Protein AF-A0A947SGX8-F1 (afdb_monomer)

Foldseek 3Di:
DDDDDDDDDDDDDDDDDDDDDPPPPPPPDDPPVVVVVVLVVCLVVVLVVLLVLLVVLLVVLVCCVVPVLVVLLVVADPQLNVLSVVLSVLLNVLSVLSVQLSVLVVCVVVVVDPPVVSVVSNVPSDNPPHDPDHDDPNPVVHDVVSVVSSVSSVVSSVVSVVSVCSSVVNDDPQDPVNCCVDPVVVVVVVVVVVVVVVVVD

Secondary structure (DSSP, 8-state):
------------------------------SSHHHHHHHHHHHHHHHHHHHHHHHHHHHHHHHHHHTHHHHHHHTS-HHHHHHHHHHHHHHHHHHHHHHHHHHHHHHHHTTSS-HHHHHHHHHH--TTSS------TTSTTS-HHHHHHHHHHHHHHHHHHHHHHHHTT-PPPPPHHHHHHSHHHHHHHHHHHHHHHHTT-

pLDDT: mean 76.26, std 19.84, range [33.78, 98.31]

Structure (mmCIF, N/CA/C/O backbone):
data_AF-A0A947SGX8-F1
#
_entry.id   AF-A0A947SGX8-F1
#
loop_
_atom_site.group_PDB
_atom_site.id
_atom_site.type_symbol
_atom_site.label_atom_id
_atom_site.label_alt_id
_atom_site.label_comp_id
_atom_site.label_asym_id
_atom_site.label_entity_id
_atom_site.label_seq_id
_atom_site.pdbx_PDB_ins_code
_atom_site.Cartn_x
_atom_site.Cartn_y
_atom_site.Cartn_z
_atom_site.occupancy
_atom_site.B_iso_or_equiv
_atom_site.auth_seq_id
_atom_site.auth_comp_id
_atom_site.auth_asym_id
_atom_site.auth_atom_id
_atom_site.pdbx_PDB_model_num
ATOM 1 N N . MET A 1 1 ? -58.386 30.580 72.105 1.00 42.41 1 MET A N 1
ATOM 2 C CA . MET A 1 1 ? -59.676 31.137 71.641 1.00 42.41 1 MET A CA 1
ATOM 3 C C . MET A 1 1 ? -60.461 29.977 71.019 1.00 42.41 1 MET A C 1
ATOM 5 O O . MET A 1 1 ? -59.950 29.409 70.072 1.00 42.41 1 MET A O 1
ATOM 9 N N . ARG A 1 2 ? -61.554 29.541 71.689 1.00 37.25 2 ARG A N 1
ATOM 10 C CA . ARG A 1 2 ? -62.811 28.853 71.246 1.00 37.25 2 ARG A CA 1
ATOM 11 C C . ARG A 1 2 ? -62.826 28.230 69.828 1.00 37.25 2 ARG A C 1
ATOM 13 O O . ARG A 1 2 ? -62.404 28.916 68.917 1.00 37.25 2 ARG A O 1
ATOM 20 N N . ARG A 1 3 ? -63.417 27.081 69.460 1.00 37.59 3 ARG A N 1
ATOM 21 C CA . ARG A 1 3 ? -64.322 25.989 69.940 1.00 37.59 3 ARG A CA 1
ATOM 22 C C . ARG A 1 3 ? -64.260 24.956 68.767 1.00 37.59 3 ARG A C 1
ATOM 24 O O . ARG A 1 3 ? -64.179 25.405 67.634 1.00 37.59 3 ARG A O 1
ATOM 31 N N . ALA A 1 4 ? -64.091 23.641 68.913 1.00 41.53 4 ALA A N 1
ATOM 32 C CA . ALA A 1 4 ? -64.991 22.588 69.409 1.00 41.53 4 ALA A CA 1
ATOM 33 C C . ALA A 1 4 ? -66.176 22.191 68.473 1.00 41.53 4 ALA A C 1
ATOM 35 O O . ALA A 1 4 ? -67.000 23.045 68.155 1.00 41.53 4 ALA A O 1
ATOM 36 N N . ILE A 1 5 ? -66.308 20.856 68.274 1.00 46.44 5 ILE A N 1
ATOM 37 C CA . ILE A 1 5 ? -67.506 20.018 67.958 1.00 46.44 5 ILE A CA 1
ATOM 38 C C . ILE A 1 5 ? -67.922 19.967 66.465 1.00 46.44 5 ILE A C 1
ATOM 40 O O . ILE A 1 5 ? -68.090 21.012 65.862 1.00 46.44 5 ILE A O 1
ATOM 44 N N . GLY A 1 6 ? -68.135 18.839 65.768 1.00 41.78 6 GLY A N 1
ATOM 45 C CA . GLY A 1 6 ? -68.335 17.421 66.116 1.00 41.78 6 GLY A CA 1
ATOM 46 C C . GLY A 1 6 ? -69.646 16.898 65.487 1.00 41.78 6 GLY A C 1
ATOM 47 O O . GLY A 1 6 ? -70.652 17.585 65.633 1.00 41.78 6 GLY A O 1
ATOM 48 N N . ARG A 1 7 ? -69.620 15.731 64.805 1.00 42.75 7 ARG A N 1
ATOM 49 C CA . ARG A 1 7 ? -70.673 14.672 64.677 1.00 42.75 7 ARG A CA 1
ATOM 50 C C . ARG A 1 7 ? -70.455 13.795 63.425 1.00 42.75 7 ARG A C 1
ATOM 52 O O . ARG A 1 7 ? -70.236 14.339 62.353 1.00 42.75 7 ARG A O 1
ATOM 59 N N . GLU A 1 8 ? -70.227 12.482 63.591 1.00 43.62 8 GLU A N 1
ATOM 60 C CA . GLU A 1 8 ? -71.207 11.362 63.454 1.00 43.62 8 GLU A CA 1
ATOM 61 C C . GLU A 1 8 ? -71.694 11.196 61.998 1.00 43.62 8 G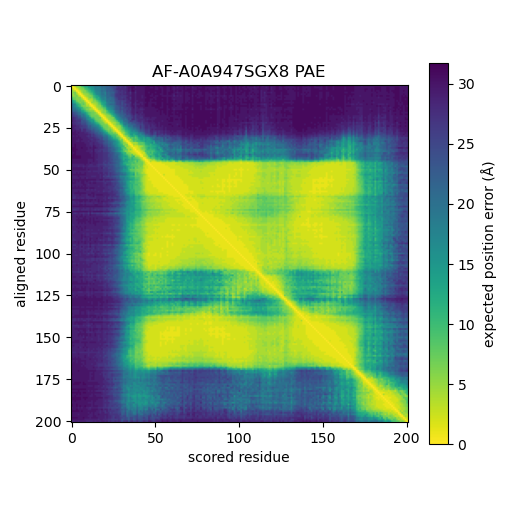LU A C 1
ATOM 63 O O . GLU A 1 8 ? -72.161 12.156 61.412 1.00 43.62 8 GLU A O 1
ATOM 68 N N . GLY A 1 9 ? -71.672 10.055 61.308 1.00 39.84 9 GLY A N 1
ATOM 69 C CA . GLY A 1 9 ? -71.373 8.660 61.611 1.00 39.84 9 GLY A CA 1
ATOM 70 C C . GLY A 1 9 ? -72.011 7.792 60.504 1.00 39.84 9 GLY A C 1
ATOM 71 O O . GLY A 1 9 ? -73.107 8.103 60.058 1.00 39.84 9 GLY A O 1
ATOM 72 N N . LEU A 1 10 ? -71.322 6.707 60.124 1.00 41.09 10 LEU A N 1
ATOM 73 C CA . LEU A 1 10 ? -71.837 5.446 59.548 1.00 41.09 10 LEU A CA 1
ATOM 74 C C . LEU A 1 10 ? -72.501 5.444 58.149 1.00 41.09 10 LEU A C 1
ATOM 76 O O . LEU A 1 10 ? -73.625 5.899 57.995 1.00 41.09 10 LEU A O 1
ATOM 80 N N . SER A 1 11 ? -71.877 4.752 57.181 1.00 33.78 11 SER A N 1
ATOM 81 C CA . SER A 1 11 ? -72.461 3.601 56.448 1.00 33.78 11 SER A CA 1
ATOM 82 C C . SER A 1 11 ? -71.533 3.147 55.299 1.00 33.78 11 SER A C 1
ATOM 84 O O . SER A 1 11 ? -71.281 3.894 54.360 1.00 33.78 11 SER A O 1
ATOM 86 N N . PHE A 1 12 ? -71.021 1.917 55.388 1.00 40.66 12 PHE A N 1
ATOM 87 C CA . PHE A 1 12 ? -70.648 1.067 54.242 1.00 40.66 12 PHE A CA 1
ATOM 88 C C . PHE A 1 12 ? -71.875 0.169 53.960 1.00 40.66 12 PHE A C 1
ATOM 90 O O . PHE A 1 12 ? -72.548 -0.159 54.948 1.00 40.66 12 PHE A O 1
ATOM 97 N N . PRO A 1 13 ? -72.174 -0.296 52.719 1.00 48.19 13 PRO A N 1
ATOM 98 C CA . PRO A 1 13 ? -71.226 -1.156 51.992 1.00 48.19 13 PRO A CA 1
ATOM 99 C C . PRO A 1 13 ? -71.324 -1.258 50.439 1.00 48.19 13 PRO A C 1
ATOM 101 O O . PRO A 1 13 ? -72.275 -0.827 49.803 1.00 48.19 13 PRO A O 1
ATOM 104 N N . ASP A 1 14 ? -70.318 -1.970 49.918 1.00 37.75 14 ASP A N 1
ATOM 105 C CA . ASP A 1 14 ? -70.280 -2.946 48.807 1.00 37.75 14 ASP A CA 1
ATOM 106 C C . ASP A 1 14 ? -70.167 -2.543 47.316 1.00 37.75 14 ASP A C 1
ATOM 108 O O . ASP A 1 14 ? -70.956 -1.788 46.760 1.00 37.75 14 ASP A O 1
ATOM 112 N N . ARG A 1 15 ? -69.217 -3.261 46.684 1.00 36.38 15 ARG A N 1
ATOM 113 C CA . ARG A 1 15 ? -69.054 -3.642 45.268 1.00 36.38 15 ARG A CA 1
ATOM 114 C C . ARG A 1 15 ? -68.813 -2.570 44.198 1.00 36.38 15 ARG A C 1
ATOM 116 O O . ARG A 1 15 ? -69.740 -1.992 43.654 1.00 36.38 15 ARG A O 1
ATOM 123 N N . ALA A 1 16 ? -67.586 -2.552 43.676 1.00 36.12 16 ALA A N 1
ATOM 124 C CA . ALA A 1 16 ? -67.273 -3.307 42.456 1.00 36.12 16 ALA A CA 1
ATOM 125 C C . ALA A 1 16 ? -65.763 -3.287 42.180 1.00 36.12 16 ALA A C 1
ATOM 127 O O . ALA A 1 16 ? -65.131 -2.239 42.115 1.00 36.12 16 ALA A O 1
ATOM 128 N N . SER A 1 17 ? -65.205 -4.483 42.020 1.00 47.19 17 SER A N 1
ATOM 129 C CA . SER A 1 17 ? -63.904 -4.715 41.410 1.00 47.19 17 SER A CA 1
ATOM 130 C C . SER A 1 17 ? -64.022 -4.456 39.908 1.00 47.19 17 SER A C 1
ATOM 132 O O . SER A 1 17 ? -64.908 -5.015 39.263 1.00 47.19 17 SER A O 1
ATOM 134 N N . ALA A 1 18 ? -63.133 -3.639 39.357 1.00 37.78 18 ALA A N 1
ATOM 135 C CA . ALA A 1 18 ? -62.767 -3.679 37.950 1.00 37.78 18 ALA A CA 1
ATOM 136 C C . ALA A 1 18 ? -61.282 -3.327 37.888 1.00 37.78 18 ALA A C 1
ATOM 138 O O . ALA A 1 18 ? -60.882 -2.240 38.293 1.00 37.78 18 ALA A O 1
ATOM 139 N N . GLY A 1 19 ? -60.475 -4.319 37.516 1.00 35.56 19 GLY A N 1
ATOM 140 C CA . GLY A 1 19 ? -59.032 -4.193 37.412 1.00 35.56 19 GLY A CA 1
ATOM 141 C C . GLY A 1 19 ? -58.652 -3.135 36.387 1.00 35.56 19 GLY A C 1
ATOM 142 O O . GLY A 1 19 ? -59.144 -3.150 35.259 1.00 35.56 19 GLY A O 1
ATOM 143 N N . GLU A 1 20 ? -57.765 -2.244 36.807 1.00 38.12 20 GLU A N 1
ATOM 144 C CA . GLU A 1 20 ? -56.971 -1.408 35.923 1.00 38.12 20 GLU A CA 1
ATOM 145 C C . GLU A 1 20 ? -56.083 -2.351 35.099 1.00 38.12 20 GLU A C 1
ATOM 147 O O . GLU A 1 20 ? -55.201 -3.025 35.637 1.00 38.12 20 GLU A O 1
ATOM 152 N N . LEU A 1 21 ? -56.385 -2.488 33.810 1.00 37.91 21 LEU A N 1
ATOM 153 C CA . LEU A 1 21 ? -55.486 -3.131 32.865 1.00 37.91 21 LEU A CA 1
ATOM 154 C C . LEU A 1 21 ? -54.375 -2.127 32.571 1.00 37.91 21 LEU A C 1
ATOM 156 O O . LEU A 1 21 ? -54.607 -1.115 31.917 1.00 37.91 21 LEU A O 1
ATOM 160 N N . ASP A 1 22 ? -53.195 -2.421 33.109 1.00 35.69 22 ASP A N 1
ATOM 161 C CA . ASP A 1 22 ? -51.923 -1.799 32.764 1.00 35.69 22 ASP A CA 1
ATOM 162 C C . ASP A 1 22 ? -51.659 -2.030 31.268 1.00 35.69 22 ASP A C 1
ATOM 164 O O . ASP A 1 22 ? -51.254 -3.115 30.834 1.00 35.69 22 ASP A O 1
ATOM 168 N N . GLU A 1 23 ? -51.994 -1.025 30.460 1.00 40.09 23 GLU A N 1
ATOM 169 C CA . GLU A 1 23 ? -51.638 -0.946 29.051 1.00 40.09 23 GLU A CA 1
ATOM 170 C C . GLU A 1 23 ? -50.128 -0.713 28.981 1.00 40.09 23 GLU A C 1
ATOM 172 O O . GLU A 1 23 ? -49.634 0.413 28.920 1.00 40.09 23 GLU A O 1
ATOM 177 N N . THR A 1 24 ? -49.386 -1.818 29.042 1.00 36.78 24 THR A N 1
ATOM 178 C CA . THR A 1 24 ? -47.971 -1.856 28.689 1.00 36.78 24 THR A CA 1
ATOM 179 C C . THR A 1 24 ? -47.848 -1.489 27.216 1.00 36.78 24 THR A C 1
ATOM 181 O O . THR A 1 24 ? -47.921 -2.325 26.315 1.00 36.78 24 THR A O 1
ATOM 184 N N . VAL A 1 25 ? -47.690 -0.189 26.980 1.00 40.44 25 VAL A N 1
ATOM 185 C CA . VAL A 1 25 ? -47.156 0.365 25.744 1.00 40.44 25 VAL A CA 1
ATOM 186 C C . VAL A 1 25 ? -45.798 -0.295 25.543 1.00 40.44 25 VAL A C 1
ATOM 188 O O . VAL A 1 25 ? -44.827 0.013 26.232 1.00 40.44 25 VAL A O 1
ATOM 191 N N . VAL A 1 26 ? -45.751 -1.266 24.636 1.00 43.22 26 VAL A N 1
ATOM 192 C CA . VAL A 1 26 ? -44.499 -1.800 24.117 1.00 43.22 26 VAL A CA 1
ATOM 193 C C . VAL A 1 26 ? -43.877 -0.661 23.317 1.00 43.22 26 VAL A C 1
ATOM 195 O O . VAL A 1 26 ? -44.302 -0.375 22.199 1.00 43.22 26 VAL A O 1
ATOM 198 N N . GLU A 1 27 ? -42.934 0.049 23.935 1.00 44.78 27 GLU A N 1
ATOM 199 C CA . GLU A 1 27 ? -42.045 0.957 23.223 1.00 44.78 27 GLU A CA 1
ATOM 200 C C . GLU A 1 27 ? -41.295 0.147 22.161 1.00 44.78 27 GLU A C 1
ATOM 202 O O . GLU A 1 27 ? -40.541 -0.778 22.470 1.00 44.78 27 GLU A O 1
ATOM 207 N N . ASP A 1 28 ? -41.548 0.503 20.903 1.00 42.41 28 ASP A N 1
ATOM 208 C CA . ASP A 1 28 ? -40.860 0.038 19.701 1.00 42.41 28 ASP A CA 1
ATOM 209 C C . ASP A 1 28 ? -39.421 0.591 19.726 1.00 42.41 28 ASP A C 1
ATOM 211 O O . ASP A 1 28 ? -39.069 1.590 19.095 1.00 42.41 28 ASP A O 1
ATOM 215 N N . GLY A 1 29 ? -38.601 -0.001 20.589 1.00 51.00 29 GLY A N 1
ATOM 216 C CA . GLY A 1 29 ? -37.175 0.239 20.684 1.00 51.00 29 GLY A CA 1
ATOM 217 C C . GLY A 1 29 ? -36.419 -0.775 19.837 1.00 51.00 29 GLY A C 1
ATOM 218 O O . GLY A 1 29 ? -36.553 -1.976 20.047 1.00 51.00 29 GLY A O 1
ATOM 219 N N . ASP A 1 30 ? -35.567 -0.250 18.957 1.00 51.50 30 ASP A N 1
ATOM 220 C CA . ASP A 1 30 ? -34.374 -0.904 18.409 1.00 51.50 30 ASP A CA 1
ATOM 221 C C . ASP A 1 30 ? -34.361 -1.354 16.929 1.00 51.50 30 ASP A C 1
ATOM 223 O O . ASP A 1 30 ? -34.049 -2.487 16.560 1.00 51.50 30 ASP A O 1
ATOM 227 N N . THR A 1 31 ? -34.565 -0.407 16.013 1.00 52.00 31 THR A N 1
ATOM 228 C CA . THR A 1 31 ? -34.029 -0.521 14.640 1.00 52.00 31 THR A CA 1
ATOM 229 C C . THR A 1 31 ? -32.593 0.017 14.503 1.00 52.00 31 THR A C 1
ATOM 231 O O . THR A 1 31 ? -32.017 -0.064 13.419 1.00 52.00 31 THR A O 1
ATOM 234 N N . GLY A 1 32 ? -32.006 0.571 15.573 1.00 49.16 32 GLY A N 1
ATOM 235 C CA . GLY A 1 32 ? -30.694 1.235 15.569 1.00 49.16 32 GLY A CA 1
ATOM 236 C C . GLY A 1 32 ? -29.514 0.316 15.912 1.00 49.16 32 GLY A C 1
ATOM 237 O O . GLY A 1 32 ? -28.548 0.255 15.147 1.00 49.16 32 GLY A O 1
ATOM 238 N N . GLU A 1 33 ? -29.581 -0.454 17.004 1.00 49.81 33 GLU A N 1
ATOM 239 C CA . GLU A 1 33 ? -28.517 -1.391 17.405 1.00 49.81 33 GLU A CA 1
ATOM 240 C C . GLU A 1 33 ? -28.364 -2.526 16.393 1.00 49.81 33 GLU A C 1
ATOM 242 O O . GLU A 1 33 ? -27.251 -2.994 16.139 1.00 49.81 33 GLU A O 1
ATOM 247 N N . THR A 1 34 ? -29.451 -2.952 15.745 1.00 52.88 34 THR A N 1
ATOM 248 C CA . THR A 1 34 ? -29.387 -4.028 14.744 1.00 52.88 34 THR A CA 1
ATOM 249 C C . THR A 1 34 ? -28.657 -3.633 13.452 1.00 52.88 34 THR A C 1
ATOM 251 O O . THR A 1 34 ? -28.192 -4.525 12.727 1.00 52.88 34 THR A O 1
ATOM 254 N N . VAL A 1 35 ? -28.518 -2.336 13.147 1.00 54.38 35 VAL A N 1
ATOM 255 C CA . VAL A 1 35 ? -27.694 -1.834 12.028 1.00 54.38 35 VAL A CA 1
ATOM 256 C C . VAL A 1 35 ? -26.237 -1.679 12.471 1.00 54.38 35 VAL A C 1
ATOM 258 O O . VAL A 1 35 ? -25.347 -2.190 11.791 1.00 54.38 35 VAL A O 1
ATOM 261 N N . GLU A 1 36 ? -25.999 -1.107 13.654 1.00 56.22 36 GLU A N 1
ATOM 262 C CA . GLU A 1 36 ? -24.667 -0.952 14.264 1.00 56.22 36 GLU A CA 1
ATOM 263 C C . GLU A 1 36 ? -23.955 -2.299 14.471 1.00 56.22 36 GLU A C 1
ATOM 265 O O . GLU A 1 36 ? -22.796 -2.477 14.089 1.00 56.22 36 GLU A O 1
ATOM 270 N N . PHE A 1 37 ? -24.654 -3.306 15.000 1.00 47.66 37 PHE A N 1
ATOM 271 C CA . PHE A 1 37 ? -24.094 -4.639 15.233 1.00 47.66 37 PHE A CA 1
ATOM 272 C C . PHE A 1 37 ? -23.744 -5.362 13.925 1.00 47.66 37 PHE A C 1
ATOM 274 O O . PHE A 1 37 ? -22.677 -5.973 13.811 1.00 47.66 37 PHE A O 1
ATOM 281 N N . ARG A 1 38 ? -24.599 -5.251 12.898 1.00 52.09 38 ARG A N 1
ATOM 282 C CA . ARG A 1 38 ? -24.324 -5.811 11.564 1.00 52.09 38 ARG A CA 1
ATOM 283 C C . ARG A 1 38 ? -23.155 -5.102 10.888 1.00 52.09 38 ARG A C 1
ATOM 285 O O . ARG A 1 38 ? -22.284 -5.775 10.339 1.00 52.09 38 ARG A O 1
ATOM 292 N N . GLN A 1 39 ? -23.083 -3.778 10.986 1.00 59.06 39 GLN A N 1
ATOM 293 C CA . GLN A 1 39 ? -21.968 -2.992 10.466 1.00 59.06 39 GLN A CA 1
ATOM 294 C C . GLN A 1 39 ? -20.658 -3.349 11.177 1.00 59.06 39 GLN A C 1
ATOM 296 O O . GLN A 1 39 ? -19.636 -3.522 10.515 1.00 59.06 39 GLN A O 1
ATOM 301 N N . LYS A 1 40 ? -20.684 -3.577 12.494 1.00 59.22 40 LYS A N 1
ATOM 302 C CA . LYS A 1 40 ? -19.512 -3.957 13.295 1.00 59.22 40 LYS A CA 1
ATOM 303 C C . LYS A 1 40 ? -19.037 -5.389 13.024 1.00 59.22 40 LYS A C 1
ATOM 305 O O . LYS A 1 40 ? -17.832 -5.619 12.942 1.00 59.22 40 LYS A O 1
ATOM 310 N N . LEU A 1 41 ? -19.948 -6.341 12.802 1.00 53.78 41 LEU A N 1
ATOM 311 C CA . LEU A 1 41 ? -19.607 -7.720 12.419 1.00 53.78 41 LEU A CA 1
ATOM 312 C C . LEU A 1 41 ? -19.039 -7.819 10.996 1.00 53.78 41 LEU A C 1
ATOM 314 O O . LEU A 1 41 ? -18.028 -8.493 10.783 1.00 53.78 41 LEU A O 1
ATOM 318 N N . VAL A 1 42 ? -19.652 -7.122 10.031 1.00 54.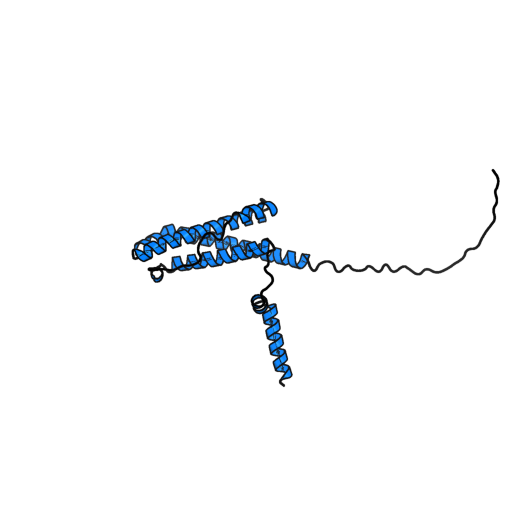94 42 VAL A N 1
ATOM 319 C CA . VAL A 1 42 ? -19.146 -7.044 8.649 1.00 54.94 42 VAL A CA 1
ATOM 320 C C . VAL A 1 42 ? -17.784 -6.342 8.621 1.00 54.94 42 VAL A C 1
ATOM 322 O O . VAL A 1 42 ? -16.864 -6.815 7.952 1.00 54.94 42 VAL A O 1
ATOM 325 N N . SER A 1 43 ? -17.612 -5.282 9.416 1.00 59.28 43 SER A N 1
ATOM 326 C CA . SER A 1 43 ? -16.335 -4.570 9.551 1.00 59.28 43 SER A CA 1
ATOM 327 C C . SER A 1 43 ? -15.250 -5.424 10.223 1.00 59.28 43 SER A C 1
ATOM 329 O O . SER A 1 43 ? -14.112 -5.443 9.761 1.00 59.28 43 SER A O 1
ATOM 331 N N . GLY A 1 44 ? -15.580 -6.205 11.258 1.00 61.94 44 GLY A N 1
ATOM 332 C CA . GLY A 1 44 ? -14.616 -7.073 11.946 1.00 61.94 44 GLY A CA 1
ATOM 333 C C . GLY A 1 44 ? -14.104 -8.231 11.078 1.00 61.94 44 GLY A C 1
ATOM 334 O O . GLY A 1 44 ? -12.896 -8.468 10.988 1.00 61.94 44 GLY A O 1
ATOM 335 N N . GLY A 1 45 ? -15.007 -8.932 10.382 1.00 70.38 45 GLY A N 1
ATOM 336 C CA . GLY A 1 45 ? -14.634 -9.989 9.432 1.00 70.38 45 GLY A CA 1
ATOM 337 C C . GLY A 1 45 ? -13.903 -9.445 8.199 1.00 70.38 45 GLY A C 1
ATOM 338 O O . GLY A 1 45 ? -12.911 -10.030 7.753 1.00 70.38 45 GLY A O 1
ATOM 339 N N . GLY A 1 46 ? -14.347 -8.290 7.695 1.00 84.31 46 GLY A N 1
ATOM 340 C CA . GLY A 1 46 ? -13.734 -7.595 6.565 1.00 84.31 46 GLY A CA 1
ATOM 341 C C . GLY A 1 46 ? -12.315 -7.105 6.856 1.00 84.31 46 GLY A C 1
ATOM 342 O O . GLY A 1 46 ? -11.438 -7.245 6.002 1.00 84.31 46 GLY A O 1
ATOM 343 N N . PHE A 1 47 ? -12.053 -6.611 8.071 1.00 88.62 47 PHE A N 1
ATOM 344 C CA . PHE A 1 47 ? -10.722 -6.148 8.465 1.00 88.62 47 PHE A CA 1
ATOM 345 C C . PHE A 1 47 ? -9.686 -7.275 8.479 1.00 88.62 47 PHE A C 1
ATOM 347 O O . PHE A 1 47 ? -8.603 -7.107 7.932 1.00 88.62 47 PHE A O 1
ATOM 354 N N . ASN A 1 48 ? -10.001 -8.438 9.057 1.00 90.56 48 ASN A N 1
ATOM 355 C CA . ASN A 1 48 ? -9.040 -9.547 9.132 1.00 90.56 48 ASN A CA 1
ATOM 356 C C . ASN A 1 48 ? -8.605 -10.044 7.744 1.00 90.56 48 ASN A C 1
ATOM 358 O O . ASN A 1 48 ? -7.444 -10.406 7.549 1.00 90.56 48 ASN A O 1
ATOM 362 N N . ALA A 1 49 ? -9.527 -10.060 6.777 1.00 90.94 49 ALA A N 1
ATOM 363 C CA . ALA A 1 49 ? -9.196 -10.368 5.389 1.00 90.94 49 ALA A CA 1
ATOM 364 C C . ALA A 1 49 ? -8.294 -9.284 4.777 1.00 90.94 49 ALA A C 1
ATOM 366 O O . ALA A 1 49 ? -7.253 -9.613 4.214 1.00 90.94 49 ALA A O 1
ATOM 367 N N . LEU A 1 50 ? -8.651 -8.009 4.966 1.00 92.00 50 LEU A N 1
ATOM 368 C CA . LEU A 1 50 ? -7.888 -6.858 4.477 1.00 92.00 50 LEU A CA 1
ATOM 369 C C . LEU A 1 50 ? -6.469 -6.797 5.065 1.00 92.00 50 LEU A C 1
ATOM 371 O O . LEU A 1 50 ? -5.520 -6.480 4.357 1.00 92.00 50 LEU A O 1
ATOM 375 N N . TYR A 1 51 ? -6.318 -7.139 6.345 1.00 94.00 51 TYR A N 1
ATOM 376 C CA . TYR A 1 51 ? -5.034 -7.181 7.036 1.00 94.00 51 TYR A CA 1
ATOM 377 C C . TYR A 1 51 ? -4.117 -8.263 6.467 1.00 94.00 51 TYR A C 1
ATOM 379 O O . TYR A 1 51 ? -2.962 -7.978 6.162 1.00 94.00 51 TYR A O 1
ATOM 387 N N . ARG A 1 52 ? -4.626 -9.490 6.280 1.00 95.19 52 ARG A N 1
ATOM 388 C CA . ARG A 1 52 ? -3.842 -10.578 5.671 1.00 95.19 52 ARG A CA 1
ATOM 389 C C . ARG A 1 52 ? -3.438 -10.252 4.238 1.00 95.19 52 ARG A C 1
ATOM 391 O O . ARG A 1 52 ? -2.281 -10.435 3.888 1.00 95.19 52 ARG A O 1
ATOM 398 N N . GLU A 1 53 ? -4.379 -9.752 3.443 1.00 95.88 53 GLU A N 1
ATOM 399 C CA . GLU A 1 53 ? -4.131 -9.346 2.059 1.00 95.88 53 GLU A CA 1
ATOM 400 C C . GLU A 1 53 ? -3.079 -8.231 1.984 1.00 95.88 53 GLU A C 1
ATOM 402 O O . GLU A 1 53 ? -2.148 -8.313 1.191 1.00 95.88 53 GLU A O 1
ATOM 407 N N . GLY A 1 54 ? -3.169 -7.226 2.861 1.00 95.75 54 GLY A N 1
ATOM 408 C CA . GLY A 1 54 ? -2.202 -6.133 2.902 1.00 95.75 54 GLY A CA 1
ATOM 409 C C . GLY A 1 54 ? -0.810 -6.544 3.338 1.00 95.75 54 GLY A C 1
ATOM 410 O O . GLY A 1 54 ? 0.157 -6.155 2.690 1.00 95.75 54 GLY A O 1
ATOM 411 N N . MET A 1 55 ? -0.694 -7.345 4.397 1.00 96.75 55 MET A N 1
ATOM 412 C CA . MET A 1 55 ? 0.612 -7.833 4.843 1.00 96.75 55 MET A CA 1
ATOM 413 C C . MET A 1 55 ? 1.247 -8.772 3.813 1.00 96.75 55 MET A C 1
ATOM 415 O O . MET A 1 55 ? 2.443 -8.653 3.562 1.00 96.75 55 MET A O 1
ATOM 419 N N . GLY A 1 56 ? 0.448 -9.628 3.165 1.00 97.81 56 GLY A N 1
ATOM 420 C CA . GLY A 1 56 ? 0.915 -10.491 2.078 1.00 97.81 56 GLY A CA 1
ATOM 421 C C . GLY A 1 56 ? 1.433 -9.692 0.883 1.00 97.81 56 GLY A C 1
ATOM 422 O O . GLY A 1 56 ? 2.562 -9.901 0.454 1.00 97.81 56 GLY A O 1
ATOM 423 N N . LEU A 1 57 ? 0.673 -8.698 0.412 1.00 97.62 57 LEU A N 1
ATOM 424 C CA . LEU A 1 57 ? 1.108 -7.844 -0.698 1.00 97.62 57 LEU A CA 1
ATOM 425 C C . LEU A 1 57 ? 2.409 -7.088 -0.378 1.00 97.62 57 LEU A C 1
ATOM 427 O O . LEU A 1 57 ? 3.274 -6.948 -1.239 1.00 97.62 57 LEU A O 1
ATOM 431 N N . ILE A 1 58 ? 2.570 -6.599 0.858 1.00 97.56 58 ILE A N 1
ATOM 432 C CA . ILE A 1 58 ? 3.809 -5.934 1.293 1.00 97.56 58 ILE A CA 1
ATOM 433 C C . ILE A 1 58 ? 5.002 -6.895 1.207 1.00 97.56 58 ILE A C 1
ATOM 435 O O . ILE A 1 58 ? 6.061 -6.504 0.714 1.00 97.56 58 ILE A O 1
ATOM 439 N N . GLU A 1 59 ? 4.834 -8.134 1.669 1.00 98.00 59 GLU A N 1
ATOM 440 C CA . GLU A 1 59 ? 5.871 -9.168 1.630 1.00 98.00 59 GLU A CA 1
ATOM 441 C C . GLU A 1 59 ? 6.229 -9.569 0.190 1.00 98.00 59 GLU A C 1
ATOM 443 O O . GLU A 1 59 ? 7.409 -9.594 -0.170 1.00 98.00 59 GLU A O 1
ATOM 448 N N . GLU A 1 60 ? 5.227 -9.814 -0.655 1.00 98.31 60 GLU A N 1
ATOM 449 C CA . GLU A 1 60 ? 5.410 -10.175 -2.065 1.00 98.31 60 GLU A CA 1
ATOM 450 C C . GLU A 1 60 ? 6.135 -9.074 -2.846 1.00 98.31 60 GLU A C 1
ATOM 452 O O . GLU A 1 60 ? 7.096 -9.347 -3.574 1.00 98.31 60 GLU A O 1
ATOM 457 N N . VAL A 1 61 ? 5.743 -7.811 -2.645 1.00 98.06 61 VAL A N 1
ATOM 458 C CA . VAL A 1 61 ? 6.395 -6.663 -3.288 1.00 98.06 61 VAL A CA 1
ATOM 459 C C . VAL A 1 61 ? 7.823 -6.483 -2.787 1.00 98.06 61 VAL A C 1
ATOM 461 O O . VAL A 1 61 ? 8.711 -6.231 -3.601 1.00 98.06 61 VAL A O 1
ATOM 464 N N . ALA A 1 62 ? 8.075 -6.626 -1.483 1.00 97.50 62 ALA A N 1
ATOM 465 C CA . ALA A 1 62 ? 9.430 -6.547 -0.940 1.00 97.50 62 ALA A CA 1
ATOM 466 C C . ALA A 1 62 ? 10.333 -7.633 -1.550 1.00 97.50 62 ALA A C 1
ATOM 468 O O . ALA A 1 62 ? 11.401 -7.322 -2.078 1.00 97.50 62 ALA A O 1
ATOM 469 N N . SER A 1 63 ? 9.856 -8.881 -1.576 1.00 97.94 63 SER A N 1
ATOM 470 C CA . SER A 1 63 ? 10.560 -10.015 -2.186 1.00 97.94 63 SER A CA 1
ATOM 471 C C . SER A 1 63 ? 10.845 -9.786 -3.674 1.00 97.94 63 SER A C 1
ATOM 473 O O . SER A 1 63 ? 11.966 -9.998 -4.141 1.00 97.94 63 SER A O 1
ATOM 475 N N . TYR A 1 64 ? 9.865 -9.276 -4.424 1.00 98.19 64 TYR A N 1
ATOM 476 C CA . TYR A 1 64 ? 10.044 -8.938 -5.833 1.00 98.19 64 TYR A CA 1
ATOM 477 C C . TYR A 1 64 ? 11.079 -7.826 -6.034 1.00 98.19 64 TYR A C 1
ATOM 479 O O . TYR A 1 64 ? 11.999 -7.992 -6.835 1.00 98.19 64 TYR A O 1
ATOM 487 N N . LEU A 1 65 ? 10.960 -6.705 -5.315 1.00 96.75 65 LEU A N 1
ATOM 488 C CA . LEU A 1 65 ? 11.864 -5.562 -5.468 1.00 96.75 65 LEU A CA 1
ATOM 489 C C . LEU A 1 65 ? 13.300 -5.900 -5.058 1.00 96.75 65 LEU A C 1
ATOM 491 O O . LEU A 1 65 ? 14.228 -5.388 -5.683 1.00 96.75 65 LEU A O 1
ATOM 495 N N . ASP A 1 66 ? 13.489 -6.785 -4.079 1.00 95.56 66 ASP A N 1
ATOM 496 C CA . ASP A 1 66 ? 14.806 -7.288 -3.688 1.00 95.56 66 ASP A CA 1
ATOM 497 C C . ASP A 1 66 ? 15.304 -8.426 -4.590 1.00 95.56 66 ASP A C 1
ATOM 499 O O . ASP A 1 66 ? 16.509 -8.667 -4.665 1.00 95.56 66 ASP A O 1
ATOM 503 N N . GLY A 1 67 ? 14.431 -9.114 -5.315 1.00 95.81 67 GLY A N 1
ATOM 504 C CA . GLY A 1 67 ? 14.779 -10.235 -6.181 1.00 95.81 67 GLY A CA 1
ATOM 505 C C . GLY A 1 67 ? 14.675 -9.891 -7.663 1.00 95.81 67 GLY A C 1
ATOM 506 O O . GLY A 1 67 ? 15.476 -9.133 -8.220 1.00 95.81 67 GLY A O 1
ATOM 507 N N . GLU A 1 68 ? 13.687 -10.507 -8.308 1.00 96.00 68 GLU A N 1
ATOM 508 C CA . GLU A 1 68 ? 13.437 -10.446 -9.750 1.00 96.00 68 GLU A CA 1
ATOM 509 C C . GLU A 1 68 ? 13.314 -9.013 -10.280 1.00 96.00 68 GLU A C 1
ATOM 511 O O . GLU A 1 68 ? 13.840 -8.709 -11.351 1.00 96.00 68 GLU A O 1
ATOM 516 N N . GLY A 1 69 ? 12.717 -8.106 -9.507 1.00 95.44 69 GLY A N 1
ATOM 517 C CA . GLY A 1 69 ? 12.544 -6.703 -9.863 1.00 95.44 69 GLY A CA 1
ATOM 518 C C . GLY A 1 69 ? 13.863 -5.977 -10.139 1.00 95.44 69 GLY A C 1
ATOM 519 O O . GLY A 1 69 ? 13.931 -5.155 -11.055 1.00 95.44 69 GLY A O 1
ATOM 520 N N . ARG A 1 70 ? 14.957 -6.324 -9.441 1.00 94.12 70 ARG A N 1
ATOM 521 C CA . ARG A 1 70 ? 16.291 -5.765 -9.746 1.00 94.12 70 ARG A CA 1
ATOM 522 C C . ARG A 1 70 ? 16.797 -6.217 -11.108 1.00 94.12 70 ARG A C 1
ATOM 524 O O . ARG A 1 70 ? 17.379 -5.419 -11.840 1.00 94.12 70 ARG A O 1
ATOM 531 N N . SER A 1 71 ? 16.601 -7.489 -11.440 1.00 94.75 71 SER A N 1
ATOM 532 C CA . SER A 1 71 ? 17.005 -8.051 -12.731 1.00 94.75 71 SER A CA 1
ATOM 533 C C . SER A 1 71 ? 16.156 -7.480 -13.863 1.00 94.75 71 SER A C 1
ATOM 535 O O . SER A 1 71 ? 16.707 -7.052 -14.875 1.00 94.75 71 SER A O 1
ATOM 537 N N . ALA A 1 72 ? 14.840 -7.391 -13.656 1.00 93.94 72 ALA A N 1
ATOM 538 C CA . ALA A 1 72 ? 13.901 -6.817 -14.608 1.00 93.94 72 ALA A CA 1
ATOM 539 C C . ALA A 1 72 ? 14.229 -5.346 -14.894 1.00 93.94 72 ALA A C 1
ATOM 541 O O . ALA A 1 72 ? 14.367 -4.969 -16.051 1.00 93.94 72 ALA A O 1
ATOM 542 N N . SER A 1 73 ? 14.478 -4.539 -13.854 1.00 94.25 73 SER A N 1
ATOM 543 C CA . SER A 1 73 ? 14.858 -3.129 -14.002 1.00 94.25 73 SER A CA 1
ATOM 544 C C . SER A 1 73 ? 16.145 -2.927 -14.808 1.00 94.25 73 SER A C 1
ATOM 546 O O . SER A 1 73 ? 16.238 -1.965 -15.562 1.00 94.25 73 SER A O 1
ATOM 548 N N . ARG A 1 74 ? 17.129 -3.831 -14.698 1.00 93.88 74 ARG A N 1
ATOM 549 C CA . ARG A 1 74 ? 18.400 -3.740 -15.443 1.00 93.88 74 ARG A CA 1
ATOM 550 C C . ARG A 1 74 ? 18.266 -4.038 -16.936 1.00 93.88 74 ARG A C 1
ATOM 552 O O . ARG A 1 74 ? 19.144 -3.639 -17.695 1.00 93.88 74 ARG A O 1
ATOM 559 N N . ALA A 1 75 ? 17.226 -4.763 -17.339 1.00 94.50 75 ALA A N 1
ATOM 560 C CA . ALA A 1 75 ? 16.977 -5.121 -18.734 1.00 94.50 75 ALA A CA 1
ATOM 561 C C . ALA A 1 75 ? 16.200 -4.039 -19.507 1.00 94.50 75 ALA A C 1
ATOM 563 O O . ALA A 1 75 ? 16.059 -4.141 -20.724 1.00 94.50 75 ALA A O 1
ATOM 564 N N . LEU A 1 76 ? 15.693 -3.018 -18.810 1.00 95.56 76 LEU A N 1
ATOM 565 C CA . LEU A 1 76 ? 14.886 -1.951 -19.390 1.00 95.56 76 LEU A CA 1
ATOM 566 C C . LEU A 1 76 ? 15.736 -0.912 -20.127 1.00 95.56 76 LEU A C 1
ATOM 568 O O . LEU A 1 76 ? 16.911 -0.687 -19.823 1.00 95.56 76 LEU A O 1
ATOM 572 N N . THR A 1 77 ? 15.103 -0.197 -21.057 1.00 96.19 77 THR A N 1
ATOM 573 C CA . THR A 1 77 ? 15.675 1.024 -21.632 1.00 96.19 77 THR A CA 1
ATOM 574 C C . THR A 1 77 ? 15.887 2.084 -20.546 1.00 96.19 77 THR A C 1
ATOM 576 O O . THR A 1 77 ? 15.353 1.997 -19.436 1.00 96.19 77 THR A O 1
ATOM 579 N N . ARG A 1 78 ? 16.678 3.123 -20.839 1.00 94.38 78 ARG A N 1
ATOM 580 C CA . ARG A 1 78 ? 16.929 4.214 -19.880 1.00 94.38 78 ARG A CA 1
ATOM 581 C C . ARG A 1 78 ? 15.637 4.916 -19.448 1.00 94.38 78 ARG A C 1
ATOM 583 O O . ARG A 1 78 ? 15.513 5.281 -18.282 1.00 94.38 78 ARG A O 1
ATOM 590 N N . GLU A 1 79 ? 14.706 5.105 -20.380 1.00 94.75 79 GLU A N 1
ATOM 591 C CA . GLU A 1 79 ? 13.410 5.735 -20.117 1.00 94.75 79 GLU A CA 1
ATOM 592 C C . GLU A 1 79 ? 12.546 4.838 -19.225 1.00 94.75 79 GLU A C 1
ATOM 594 O O . GLU A 1 79 ? 12.164 5.253 -18.130 1.00 94.75 79 GLU A O 1
ATOM 599 N N . ALA A 1 80 ? 12.360 3.571 -19.605 1.00 95.44 80 ALA A N 1
ATOM 600 C CA . ALA A 1 80 ? 11.593 2.610 -18.815 1.00 95.44 80 ALA A CA 1
ATOM 601 C C . ALA A 1 80 ? 12.209 2.340 -17.428 1.00 95.44 80 ALA A C 1
ATOM 603 O O . ALA A 1 80 ? 11.486 2.205 -16.443 1.00 95.44 80 ALA A O 1
ATOM 604 N N . SER A 1 81 ? 13.540 2.353 -17.305 1.00 95.44 81 SER A N 1
ATOM 605 C CA . SER A 1 81 ? 14.240 2.242 -16.015 1.00 95.44 81 SER A CA 1
ATOM 606 C C . SER A 1 81 ? 13.918 3.406 -15.072 1.00 95.44 81 SER A C 1
ATOM 608 O O . SER A 1 81 ? 13.771 3.209 -13.865 1.00 95.44 81 SER A O 1
ATOM 610 N N . PHE A 1 82 ? 13.801 4.627 -15.604 1.00 94.38 82 PHE A N 1
ATOM 611 C CA . PHE A 1 82 ? 13.434 5.799 -14.811 1.00 94.38 82 PHE A CA 1
ATOM 612 C C . PHE A 1 82 ? 11.977 5.725 -14.334 1.00 94.38 82 PHE A C 1
ATOM 614 O O . PHE A 1 82 ? 11.694 6.011 -13.165 1.00 94.38 82 PHE A O 1
ATOM 621 N N . VAL A 1 83 ? 11.063 5.286 -15.208 1.00 95.31 83 VAL A N 1
ATOM 622 C CA . VAL A 1 83 ? 9.662 5.039 -14.835 1.00 95.31 83 VAL A CA 1
ATOM 623 C C . VAL A 1 83 ? 9.582 3.939 -13.773 1.00 95.31 83 VAL A C 1
ATOM 625 O O . VAL A 1 83 ? 8.959 4.150 -12.737 1.00 95.31 83 VAL A O 1
ATOM 628 N N . TYR A 1 84 ? 10.293 2.822 -13.954 1.00 96.31 84 TYR A N 1
ATOM 629 C CA . TYR A 1 84 ? 10.367 1.730 -12.977 1.00 96.31 84 TYR A CA 1
ATOM 630 C C . TYR A 1 84 ? 10.804 2.233 -11.595 1.00 96.31 84 TYR A C 1
ATOM 632 O O . TYR A 1 84 ? 10.172 1.922 -10.583 1.00 96.31 84 TYR A O 1
ATOM 640 N N . ALA A 1 85 ? 11.876 3.029 -11.532 1.00 94.81 85 ALA A N 1
ATOM 641 C CA . ALA A 1 85 ? 12.388 3.574 -10.274 1.00 94.81 85 ALA A CA 1
ATOM 642 C C . ALA A 1 85 ? 11.363 4.495 -9.593 1.00 94.81 85 ALA A C 1
ATOM 644 O O . ALA A 1 85 ? 11.137 4.408 -8.386 1.00 94.81 85 ALA A O 1
ATOM 645 N N . THR A 1 86 ? 10.702 5.345 -10.377 1.00 93.88 86 THR A N 1
ATOM 646 C CA . THR A 1 86 ? 9.676 6.260 -9.867 1.00 93.88 86 THR A CA 1
ATOM 647 C C . THR A 1 86 ? 8.471 5.490 -9.327 1.00 93.88 86 THR A C 1
ATOM 649 O O . THR A 1 86 ? 8.008 5.753 -8.216 1.00 93.88 86 THR A O 1
ATOM 652 N N . GLU A 1 87 ? 7.982 4.507 -10.075 1.00 95.00 87 GLU A N 1
ATOM 653 C CA . GLU A 1 87 ? 6.777 3.762 -9.721 1.00 95.00 87 GLU A CA 1
ATOM 654 C C . GLU A 1 87 ? 6.992 2.765 -8.589 1.00 95.00 87 GLU A C 1
ATOM 656 O O . GLU A 1 87 ? 6.141 2.651 -7.710 1.00 95.00 87 GLU A O 1
ATOM 661 N N . SER A 1 88 ? 8.157 2.119 -8.520 1.00 95.50 88 SER A N 1
ATOM 662 C CA . SER A 1 88 ? 8.522 1.282 -7.369 1.00 95.50 88 SER A CA 1
ATOM 663 C C . SER A 1 88 ? 8.619 2.098 -6.072 1.00 95.50 88 SER A C 1
ATOM 665 O O . SER A 1 88 ? 8.137 1.658 -5.025 1.00 95.50 88 SER A O 1
ATOM 667 N N . MET A 1 89 ? 9.146 3.327 -6.122 1.00 94.50 89 MET A N 1
ATOM 668 C CA . MET A 1 89 ? 9.165 4.224 -4.959 1.00 94.50 89 MET A CA 1
ATOM 669 C C . MET A 1 89 ? 7.753 4.693 -4.566 1.00 94.50 89 MET A C 1
ATOM 671 O O . MET A 1 89 ? 7.415 4.759 -3.380 1.00 94.50 89 MET A O 1
ATOM 675 N N . ARG A 1 90 ? 6.892 4.987 -5.549 1.00 92.62 90 ARG A N 1
ATOM 676 C CA . ARG A 1 90 ? 5.481 5.326 -5.293 1.00 92.62 90 ARG A CA 1
ATOM 677 C C . ARG A 1 90 ? 4.729 4.152 -4.676 1.00 92.62 90 ARG A C 1
ATOM 679 O O . ARG A 1 90 ? 4.020 4.346 -3.692 1.00 92.62 90 ARG A O 1
ATOM 686 N N . LEU A 1 91 ? 4.897 2.952 -5.226 1.00 94.50 91 LEU A N 1
ATOM 687 C CA . LEU A 1 91 ? 4.308 1.718 -4.719 1.00 94.50 91 LEU A CA 1
ATOM 688 C C . LEU A 1 91 ? 4.723 1.472 -3.266 1.00 94.50 91 LEU A C 1
ATOM 690 O O . LEU A 1 91 ? 3.857 1.366 -2.404 1.00 94.50 91 LEU A O 1
ATOM 694 N N . THR A 1 92 ? 6.023 1.474 -2.966 1.00 94.69 92 THR A N 1
ATOM 695 C CA . THR A 1 92 ? 6.523 1.260 -1.593 1.00 94.69 92 THR A CA 1
ATOM 696 C C . THR A 1 92 ? 6.013 2.317 -0.613 1.00 94.69 92 THR A C 1
ATOM 698 O O . THR A 1 92 ? 5.614 1.980 0.500 1.00 94.69 92 THR A O 1
ATOM 701 N N . THR A 1 93 ? 5.929 3.583 -1.032 1.00 92.44 93 THR A N 1
ATOM 702 C CA . THR A 1 93 ? 5.347 4.650 -0.202 1.00 92.44 93 THR A CA 1
ATOM 703 C C . THR A 1 93 ? 3.870 4.385 0.108 1.00 92.44 93 THR A C 1
ATOM 705 O O . THR A 1 93 ? 3.454 4.509 1.261 1.00 92.44 93 THR A O 1
ATOM 708 N N . ARG A 1 94 ? 3.071 3.982 -0.892 1.00 91.88 94 ARG A N 1
ATOM 709 C CA . ARG A 1 94 ? 1.651 3.633 -0.697 1.00 91.88 94 ARG A CA 1
ATOM 710 C C . ARG A 1 94 ? 1.490 2.412 0.211 1.00 91.88 94 ARG A C 1
ATOM 712 O O . ARG A 1 94 ? 0.654 2.429 1.110 1.00 91.88 94 ARG A O 1
A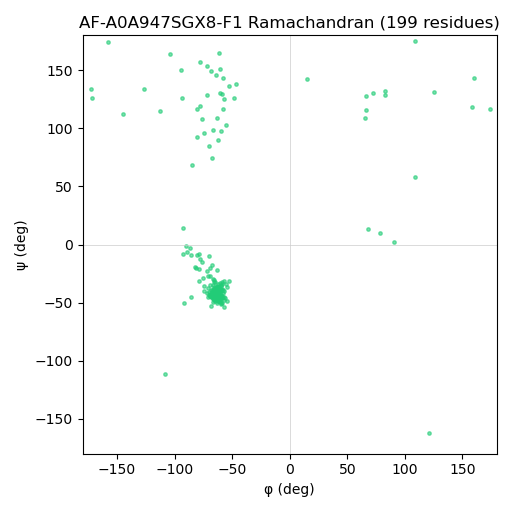TOM 719 N N . LEU A 1 95 ? 2.314 1.382 0.023 1.00 94.19 95 LEU A N 1
ATOM 720 C CA . LEU A 1 95 ? 2.308 0.183 0.865 1.00 94.19 95 LEU A CA 1
ATOM 721 C C . LEU A 1 95 ? 2.672 0.497 2.318 1.00 94.19 95 LEU A C 1
ATOM 723 O O . LEU A 1 95 ? 2.064 -0.047 3.234 1.00 94.19 95 LEU A O 1
ATOM 727 N N . MET A 1 96 ? 3.594 1.430 2.550 1.00 93.31 96 MET A N 1
ATOM 728 C CA . MET A 1 96 ? 3.925 1.875 3.904 1.00 93.31 96 MET A CA 1
ATOM 729 C C . MET A 1 96 ? 2.756 2.617 4.571 1.00 93.31 96 MET A C 1
ATOM 731 O O . MET A 1 96 ? 2.467 2.400 5.748 1.00 93.31 96 MET A O 1
ATOM 735 N N . GLN A 1 97 ? 2.041 3.463 3.821 1.00 90.62 97 GLN A N 1
ATOM 736 C CA . GLN A 1 97 ? 0.825 4.125 4.316 1.00 90.62 97 GLN A CA 1
ATOM 737 C C . GLN A 1 97 ? -0.263 3.104 4.669 1.00 90.62 97 GLN A C 1
ATOM 739 O O . GLN A 1 97 ? -0.895 3.211 5.720 1.00 90.62 97 GLN A O 1
ATOM 744 N N . LEU A 1 98 ? -0.444 2.094 3.814 1.00 92.06 98 LEU A N 1
ATOM 745 C CA . LEU A 1 98 ? -1.350 0.977 4.056 1.00 92.06 98 LEU A CA 1
ATOM 746 C C . LEU A 1 98 ? -0.969 0.224 5.341 1.00 92.06 98 LEU A C 1
ATOM 748 O O . LEU A 1 98 ? -1.816 0.041 6.213 1.00 92.06 98 LEU A O 1
ATOM 752 N N . ALA A 1 99 ? 0.304 -0.151 5.489 1.00 92.62 99 ALA A N 1
ATOM 753 C CA . ALA A 1 99 ? 0.818 -0.858 6.659 1.00 92.62 99 ALA A CA 1
ATOM 754 C C . ALA A 1 99 ? 0.557 -0.082 7.954 1.00 92.62 99 ALA A C 1
ATOM 756 O O . ALA A 1 99 ? 0.044 -0.639 8.923 1.00 92.62 99 ALA A O 1
ATOM 757 N N . SER A 1 100 ? 0.863 1.218 7.953 1.00 91.81 100 SER A N 1
ATOM 758 C CA . SER A 1 100 ? 0.656 2.093 9.107 1.00 91.81 100 SER A CA 1
ATOM 759 C C . SER A 1 100 ? -0.805 2.100 9.562 1.00 91.81 100 SER A C 1
ATOM 761 O O . SER A 1 100 ? -1.071 1.940 10.754 1.00 91.81 100 SER A O 1
ATOM 763 N N . TRP A 1 101 ? -1.755 2.213 8.629 1.00 91.38 101 TRP A N 1
ATOM 764 C CA . TRP A 1 101 ? -3.177 2.176 8.969 1.00 91.38 101 TRP A CA 1
ATOM 765 C C . TRP A 1 101 ? -3.630 0.793 9.449 1.00 91.38 101 TRP A C 1
ATOM 767 O O . TRP A 1 101 ? -4.357 0.699 10.436 1.00 91.38 101 TRP A O 1
ATOM 777 N N . LEU A 1 102 ? -3.178 -0.283 8.796 1.00 92.69 102 LEU A N 1
ATOM 778 C CA . LEU A 1 102 ? -3.525 -1.657 9.172 1.00 92.69 102 LEU A CA 1
ATOM 779 C C . LEU A 1 102 ? -3.060 -1.999 10.589 1.00 92.69 102 LEU A C 1
ATOM 781 O O . LEU A 1 102 ? -3.809 -2.601 11.356 1.00 92.69 102 LEU A O 1
ATOM 785 N N . LEU A 1 103 ? -1.837 -1.605 10.947 1.00 91.69 103 LEU A N 1
ATOM 786 C CA . LEU A 1 103 ? -1.293 -1.812 12.289 1.00 91.69 103 LEU A CA 1
ATOM 787 C C . LEU A 1 103 ? -2.056 -1.000 13.334 1.00 91.69 103 LEU A C 1
ATOM 789 O O . LEU A 1 103 ? -2.397 -1.530 14.388 1.00 91.69 103 LEU A O 1
ATOM 793 N N . LEU A 1 104 ? -2.385 0.253 13.020 1.00 89.75 104 LEU A N 1
ATOM 794 C CA . LEU A 1 104 ? -3.168 1.095 13.913 1.00 89.75 104 LEU A CA 1
ATOM 795 C C . LEU A 1 104 ? -4.564 0.510 14.156 1.00 89.75 104 LEU A C 1
ATOM 797 O O . LEU A 1 104 ? -4.991 0.396 15.300 1.00 89.75 104 LEU A O 1
ATOM 801 N N . GLN A 1 105 ? -5.261 0.082 13.102 1.00 87.94 105 GLN A N 1
ATOM 802 C CA . GLN A 1 105 ? -6.578 -0.541 13.237 1.00 87.94 105 GLN A CA 1
ATOM 803 C C . GLN A 1 105 ? -6.518 -1.851 14.029 1.00 87.94 105 GLN A C 1
ATOM 805 O O . GLN A 1 105 ? -7.430 -2.147 14.799 1.00 87.94 105 GLN A O 1
ATOM 810 N N . ARG A 1 106 ? -5.445 -2.630 13.870 1.00 90.25 106 ARG A N 1
ATOM 811 C CA . ARG A 1 106 ? -5.242 -3.848 14.655 1.00 90.25 106 ARG A CA 1
ATOM 812 C C . ARG A 1 106 ? -5.128 -3.539 16.150 1.00 90.25 106 ARG A C 1
ATOM 814 O O . ARG A 1 106 ? -5.855 -4.151 16.923 1.00 90.25 106 ARG A O 1
ATOM 821 N N . ALA A 1 107 ? -4.306 -2.562 16.532 1.00 88.25 107 ALA A N 1
ATOM 822 C CA . ALA A 1 107 ? -4.146 -2.157 17.932 1.00 88.25 107 ALA A CA 1
ATOM 823 C C . ALA A 1 107 ? -5.467 -1.660 18.555 1.00 88.25 107 ALA A C 1
ATOM 825 O O . ALA A 1 107 ? -5.747 -1.900 19.728 1.00 88.25 107 ALA A O 1
ATOM 826 N N . VAL A 1 108 ? -6.328 -1.016 17.759 1.00 86.44 108 VAL A N 1
ATOM 827 C CA . VAL A 1 108 ? -7.689 -0.636 18.183 1.00 86.44 108 VAL A CA 1
ATOM 828 C C . VAL A 1 108 ? -8.569 -1.858 18.412 1.00 86.44 108 VAL A C 1
ATOM 830 O O . VAL A 1 108 ? -9.256 -1.940 19.427 1.00 86.44 108 VAL A O 1
ATOM 833 N N . ASN A 1 109 ? -8.547 -2.817 17.485 1.00 84.75 109 ASN A N 1
ATOM 834 C CA . ASN A 1 109 ? -9.343 -4.039 17.593 1.00 84.75 109 ASN A CA 1
ATOM 835 C C . ASN A 1 109 ? -8.897 -4.925 18.770 1.00 84.75 109 ASN A C 1
ATOM 837 O O . ASN A 1 109 ? -9.726 -5.618 19.353 1.00 84.75 109 ASN A O 1
ATOM 841 N N . GLU A 1 110 ? -7.609 -4.895 19.120 1.00 87.06 110 GLU A N 1
ATOM 842 C CA . GLU A 1 110 ? -7.034 -5.581 20.286 1.00 87.06 110 GLU A CA 1
ATOM 843 C C . GLU A 1 110 ? -7.295 -4.824 21.607 1.00 87.06 110 GLU A C 1
ATOM 845 O O . GLU A 1 110 ? -7.064 -5.365 22.686 1.00 87.06 110 GLU A O 1
ATOM 850 N N . GLY A 1 111 ? -7.835 -3.599 21.544 1.00 83.69 111 GLY A N 1
ATOM 851 C CA . GLY A 1 111 ? -8.152 -2.773 22.712 1.00 83.69 111 GLY A CA 1
ATOM 852 C C . GLY A 1 111 ? -6.944 -2.064 23.333 1.00 83.69 111 GLY A C 1
ATOM 853 O O . GLY A 1 111 ? -7.074 -1.482 24.408 1.00 83.69 111 GLY A O 1
ATOM 854 N N . GLU A 1 112 ? -5.784 -2.081 22.670 1.00 84.12 112 GLU A N 1
ATOM 855 C CA . GLU A 1 112 ? -4.562 -1.403 23.126 1.00 84.12 112 GLU A CA 1
ATOM 856 C C . GLU A 1 112 ? -4.670 0.125 23.009 1.00 84.12 112 GLU A C 1
ATOM 858 O O . GLU A 1 112 ? -4.032 0.866 23.757 1.00 84.12 112 GLU A O 1
ATOM 863 N N . ILE A 1 113 ? -5.489 0.603 22.067 1.00 84.50 113 ILE A N 1
ATOM 864 C CA . ILE A 1 113 ? -5.707 2.025 21.788 1.00 84.50 113 ILE A CA 1
ATOM 865 C C . ILE A 1 113 ? -7.206 2.320 21.837 1.00 84.50 113 ILE A C 1
ATOM 867 O O . ILE A 1 113 ? -8.014 1.610 21.235 1.00 84.50 113 ILE A O 1
ATOM 871 N N . THR A 1 114 ? -7.588 3.401 22.521 1.00 81.50 114 THR A N 1
ATOM 872 C CA . THR A 1 114 ? -8.990 3.831 22.565 1.00 81.50 114 THR A CA 1
ATOM 873 C C . THR A 1 114 ? -9.453 4.336 21.190 1.00 81.50 114 THR A C 1
ATOM 875 O O . THR A 1 114 ? -8.661 4.919 20.440 1.00 81.50 114 THR A O 1
ATOM 878 N N . PRO A 1 115 ? -10.745 4.194 20.840 1.00 74.00 115 PRO A N 1
ATOM 879 C CA . PRO A 1 115 ? -11.266 4.665 19.553 1.00 74.00 115 PRO A CA 1
ATOM 880 C C . PRO A 1 115 ? -11.037 6.166 19.295 1.00 74.00 115 PRO A C 1
ATOM 882 O O . PRO A 1 115 ? -10.834 6.587 18.158 1.00 74.00 115 PRO A O 1
ATOM 885 N N . GLU A 1 116 ? -11.027 6.988 20.345 1.00 75.56 116 GLU A N 1
ATOM 886 C CA . GLU A 1 116 ? -10.795 8.436 20.254 1.00 75.56 116 GLU A CA 1
ATOM 887 C C . GLU A 1 116 ? -9.336 8.770 19.915 1.00 75.56 116 GLU A C 1
ATOM 889 O O . GLU A 1 116 ? -9.062 9.572 19.014 1.00 75.56 116 GLU A O 1
ATOM 894 N N . THR A 1 117 ? -8.384 8.108 20.578 1.00 74.62 117 THR A N 1
ATOM 895 C CA . THR A 1 117 ? -6.958 8.226 20.252 1.00 74.62 117 THR A CA 1
ATOM 896 C C . THR A 1 117 ? -6.690 7.706 18.842 1.00 74.62 117 THR A C 1
ATOM 898 O O . THR A 1 117 ? -5.982 8.350 18.067 1.00 74.62 117 THR A O 1
ATOM 901 N N . ALA A 1 118 ? -7.336 6.606 18.457 1.00 76.19 118 ALA A N 1
ATOM 902 C CA . ALA A 1 118 ? -7.219 6.040 17.123 1.00 76.19 118 ALA A CA 1
ATOM 903 C C . ALA A 1 118 ? -7.656 7.000 16.018 1.00 76.19 118 ALA A C 1
ATOM 905 O O . ALA A 1 118 ? -6.958 7.119 15.016 1.00 76.19 118 ALA A O 1
ATOM 906 N N . ARG A 1 119 ? -8.770 7.722 16.191 1.00 73.44 119 ARG A N 1
ATOM 907 C CA . ARG A 1 119 ? -9.222 8.737 15.221 1.00 73.44 119 ARG A CA 1
ATOM 908 C C . ARG A 1 119 ? -8.159 9.810 14.992 1.00 73.44 119 ARG A C 1
ATOM 910 O O . ARG A 1 119 ? -7.899 10.185 13.850 1.00 73.44 119 ARG A O 1
ATOM 917 N N . THR A 1 120 ? -7.511 10.255 16.067 1.00 73.69 120 THR A N 1
ATOM 918 C CA . THR A 1 120 ? -6.443 11.262 16.004 1.00 73.69 120 THR A CA 1
ATOM 919 C C . THR A 1 120 ? -5.207 10.728 15.279 1.00 73.69 120 THR A C 1
ATOM 921 O O . THR A 1 120 ? -4.644 11.422 14.435 1.00 73.69 120 THR A O 1
ATOM 924 N N . GLU A 1 121 ? -4.797 9.491 15.560 1.00 75.62 121 GLU A N 1
ATOM 925 C CA . GLU A 1 121 ? -3.648 8.862 14.896 1.00 75.62 121 GLU A CA 1
ATOM 926 C C . GLU A 1 121 ? -3.939 8.525 13.424 1.00 75.62 121 GLU A C 1
ATOM 928 O O . GLU A 1 121 ? -3.123 8.815 12.549 1.00 75.62 121 GLU A O 1
ATOM 933 N N . LYS A 1 122 ? -5.136 8.019 13.106 1.00 76.69 122 LYS A N 1
ATOM 934 C CA . LYS A 1 122 ? -5.573 7.734 11.728 1.00 76.69 122 LYS A CA 1
ATOM 935 C C . LYS A 1 122 ? -5.615 8.996 10.874 1.00 76.69 122 LYS A C 1
ATOM 937 O O . LYS A 1 122 ? -5.236 8.956 9.709 1.00 76.69 122 LYS A O 1
ATOM 942 N N . ALA A 1 123 ? -6.022 10.133 11.444 1.00 70.06 123 ALA A N 1
ATOM 943 C CA . ALA A 1 123 ? -6.029 11.418 10.745 1.00 70.06 123 ALA A CA 1
ATOM 944 C C . ALA A 1 123 ? -4.622 11.892 10.328 1.00 70.06 123 ALA A C 1
ATOM 946 O O . ALA A 1 123 ? -4.490 12.679 9.389 1.00 70.06 123 ALA A O 1
ATOM 947 N N . LYS A 1 124 ? -3.561 11.402 10.985 1.00 71.44 124 LYS A N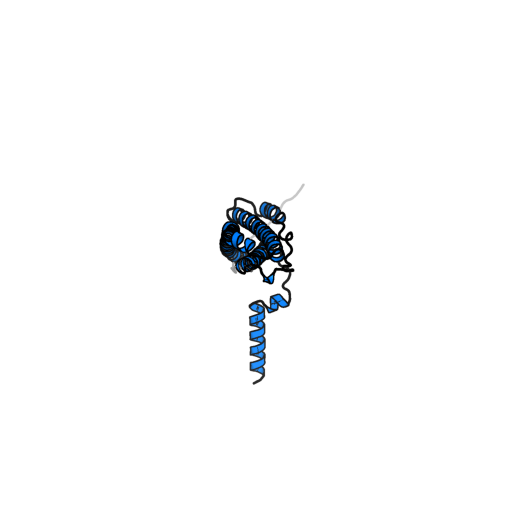 1
ATOM 948 C CA . LYS A 1 124 ? -2.171 11.695 10.605 1.00 71.44 124 LYS A CA 1
ATOM 949 C C . LYS A 1 124 ? -1.700 10.857 9.416 1.00 71.44 124 LYS A C 1
ATOM 951 O O . LYS A 1 124 ? -0.758 11.266 8.733 1.00 71.44 124 LYS A O 1
ATOM 956 N N . VAL A 1 125 ? -2.343 9.720 9.139 1.00 74.94 125 VAL A N 1
ATOM 957 C CA . VAL A 1 125 ? -2.024 8.871 7.986 1.00 74.94 125 VAL A CA 1
ATOM 958 C C . VAL A 1 125 ? -2.547 9.546 6.716 1.00 74.94 125 VAL A C 1
ATOM 960 O O . VAL A 1 125 ? -3.716 9.455 6.346 1.00 74.94 125 VAL A O 1
ATOM 963 N N . LYS A 1 126 ? -1.665 10.283 6.037 1.00 68.94 126 LYS A N 1
ATOM 964 C CA . LYS A 1 126 ? -1.998 11.008 4.805 1.00 68.94 126 LYS A CA 1
ATOM 965 C C . LYS A 1 126 ? -1.987 10.071 3.597 1.00 68.94 126 LYS A C 1
ATOM 967 O O . LYS A 1 126 ? -0.966 9.926 2.931 1.00 68.94 126 LYS A O 1
ATOM 972 N N . PHE A 1 127 ? -3.145 9.512 3.259 1.00 69.00 127 PHE A N 1
ATOM 973 C CA . PHE A 1 127 ? -3.328 8.693 2.052 1.00 69.00 127 PHE A CA 1
ATOM 974 C C . PHE A 1 127 ? -3.282 9.473 0.723 1.00 69.00 127 PHE A C 1
ATOM 976 O O . PHE A 1 127 ? -3.287 8.870 -0.347 1.00 69.00 127 PHE A O 1
ATOM 983 N N . SER A 1 128 ? -3.289 10.810 0.761 1.00 58.41 128 SER A N 1
ATOM 984 C CA . SER A 1 128 ? -3.369 11.674 -0.428 1.00 58.41 128 SER A CA 1
ATOM 985 C C . SER A 1 128 ? -2.013 12.058 -1.029 1.00 58.41 128 SER A C 1
ATOM 987 O O . SER A 1 128 ? -1.969 12.776 -2.024 1.00 58.41 128 SER A O 1
ATOM 989 N N . ALA A 1 129 ? -0.899 11.618 -0.438 1.00 58.34 129 ALA A N 1
ATOM 990 C CA . ALA A 1 129 ? 0.420 12.138 -0.798 1.00 58.34 129 ALA A CA 1
ATOM 991 C C . ALA A 1 129 ? 0.975 11.596 -2.128 1.00 58.34 129 ALA A C 1
ATOM 993 O O . ALA A 1 129 ? 1.924 12.167 -2.663 1.00 58.34 129 ALA A O 1
ATOM 994 N N . THR A 1 130 ? 0.409 10.517 -2.678 1.00 64.69 130 THR A N 1
ATOM 995 C CA . THR A 1 130 ? 0.954 9.876 -3.879 1.00 64.69 130 THR A CA 1
ATOM 996 C C . THR A 1 130 ? 0.004 10.041 -5.068 1.00 64.69 130 THR A C 1
ATOM 998 O O . THR A 1 130 ? -1.088 9.477 -5.039 1.00 64.69 130 THR A O 1
ATOM 1001 N N . PRO A 1 131 ? 0.409 10.772 -6.127 1.00 71.12 131 PRO A N 1
ATOM 1002 C CA . PRO A 1 131 ? -0.337 10.853 -7.381 1.00 71.12 131 PRO A CA 1
ATOM 1003 C C . PRO A 1 131 ? -0.793 9.482 -7.890 1.00 71.12 131 PRO A C 1
ATOM 1005 O O . PRO A 1 131 ? -0.022 8.523 -7.831 1.00 71.12 131 PRO A O 1
ATOM 1008 N N . THR A 1 132 ? -2.030 9.406 -8.375 1.00 71.12 132 THR A N 1
ATOM 1009 C CA . THR A 1 132 ? -2.660 8.204 -8.956 1.00 71.12 132 THR A CA 1
ATOM 1010 C C . THR A 1 132 ? -2.500 8.129 -10.473 1.00 71.12 132 THR A C 1
ATOM 1012 O O . THR A 1 132 ? -2.851 7.130 -11.089 1.00 71.12 132 THR A O 1
ATOM 1015 N N . THR A 1 133 ? -1.993 9.194 -11.095 1.00 80.75 133 THR A N 1
ATOM 1016 C CA . THR A 1 133 ? -1.709 9.202 -12.525 1.00 80.75 133 THR A CA 1
ATOM 1017 C C . THR A 1 133 ? -0.412 8.457 -12.788 1.00 80.75 133 THR A C 1
ATOM 1019 O O . THR A 1 133 ? 0.651 8.872 -12.321 1.00 80.75 133 THR A O 1
ATOM 1022 N N . HIS A 1 134 ? -0.528 7.399 -13.577 1.00 83.88 134 HIS A N 1
ATOM 1023 C CA . HIS A 1 134 ? 0.579 6.603 -14.086 1.00 83.88 134 HIS A CA 1
ATOM 1024 C C . HIS A 1 134 ? 0.842 6.913 -15.556 1.00 83.88 134 HIS A C 1
ATOM 1026 O O . HIS A 1 134 ? -0.019 7.461 -16.248 1.00 83.88 134 HIS A O 1
ATOM 1032 N N . GLY A 1 135 ? 2.011 6.511 -16.046 1.00 82.50 135 GLY A N 1
ATOM 1033 C CA . GLY A 1 135 ? 2.347 6.557 -17.465 1.00 82.50 135 GLY A CA 1
ATOM 1034 C C . GLY A 1 135 ? 3.579 7.398 -17.777 1.00 82.50 135 GLY A C 1
ATOM 1035 O O . GLY A 1 135 ? 4.397 7.700 -16.910 1.00 82.50 135 GLY A O 1
ATOM 1036 N N . GLY A 1 136 ? 3.701 7.767 -19.049 1.00 84.50 136 GLY A N 1
ATOM 1037 C CA . GLY A 1 136 ? 4.864 8.456 -19.604 1.00 84.50 136 GLY A CA 1
ATOM 1038 C C .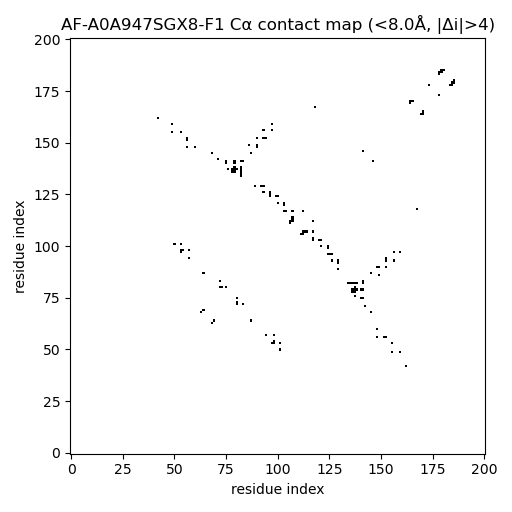 GLY A 1 136 ? 5.693 7.560 -20.534 1.00 84.50 136 GLY A C 1
ATOM 1039 O O . GLY A 1 136 ? 5.386 6.374 -20.688 1.00 84.50 136 GLY A O 1
ATOM 1040 N N . PRO A 1 137 ? 6.728 8.124 -21.182 1.00 87.62 137 PRO A N 1
ATOM 1041 C CA . PRO A 1 137 ? 7.618 7.372 -22.065 1.00 87.62 137 PRO A CA 1
ATOM 1042 C C . PRO A 1 137 ? 8.272 6.201 -21.318 1.00 87.62 137 PRO A C 1
ATOM 1044 O O . PRO A 1 137 ? 8.860 6.404 -20.258 1.00 87.62 137 PRO A O 1
ATOM 1047 N N . GLY A 1 138 ? 8.133 4.982 -21.845 1.00 89.00 138 GLY A N 1
ATOM 1048 C CA . GLY A 1 138 ? 8.662 3.758 -21.229 1.00 89.00 138 GLY A CA 1
ATOM 1049 C C . GLY A 1 138 ? 7.710 3.023 -20.273 1.00 89.00 138 GLY A C 1
ATOM 1050 O O . GLY A 1 138 ? 8.101 2.001 -19.716 1.00 89.00 138 GLY A O 1
ATOM 1051 N N . TRP A 1 139 ? 6.463 3.483 -20.085 1.00 93.69 139 TRP A N 1
ATOM 1052 C CA . TRP A 1 139 ? 5.461 2.754 -19.284 1.00 93.69 139 TRP A CA 1
ATOM 1053 C C . TRP A 1 139 ? 5.093 1.389 -19.885 1.00 93.69 139 TRP A C 1
ATOM 1055 O O . TRP A 1 139 ? 4.978 0.402 -19.164 1.00 93.69 139 TRP A O 1
ATOM 1065 N N . GLU A 1 140 ? 4.933 1.320 -21.207 1.00 93.94 140 GLU A N 1
ATOM 1066 C CA . GLU A 1 140 ? 4.548 0.088 -21.917 1.00 93.94 140 GLU A CA 1
ATOM 1067 C C . GLU A 1 140 ? 5.634 -1.000 -21.869 1.00 93.94 140 GLU A C 1
ATOM 1069 O O . GLU A 1 140 ? 5.350 -2.173 -22.093 1.00 93.94 140 GLU A O 1
ATOM 1074 N N . GLU A 1 141 ? 6.869 -0.619 -21.543 1.00 93.88 141 GLU A N 1
ATOM 1075 C CA . GLU A 1 141 ? 8.012 -1.524 -21.403 1.00 93.88 141 GLU A CA 1
ATOM 1076 C C . GLU A 1 141 ? 8.152 -2.084 -19.980 1.00 93.88 141 GLU A C 1
ATOM 1078 O O . GLU A 1 141 ? 9.011 -2.933 -19.734 1.00 93.88 141 GLU A O 1
ATOM 1083 N N . LEU A 1 142 ? 7.349 -1.609 -19.019 1.00 95.75 142 LEU A N 1
ATOM 1084 C CA . LEU A 1 142 ? 7.458 -2.056 -17.637 1.00 95.75 142 LEU A CA 1
ATOM 1085 C C . LEU A 1 142 ? 7.126 -3.549 -17.494 1.00 95.75 142 LEU A C 1
ATOM 1087 O O . LEU A 1 142 ? 6.214 -4.058 -18.152 1.00 95.75 142 LEU A O 1
ATOM 1091 N N . PRO A 1 143 ? 7.794 -4.257 -16.565 1.00 96.75 143 PRO A N 1
ATOM 1092 C CA . PRO A 1 143 ? 7.441 -5.630 -16.247 1.00 96.75 143 PRO A CA 1
ATOM 1093 C C . PRO A 1 143 ? 5.993 -5.710 -15.767 1.00 96.75 143 PRO A C 1
ATOM 1095 O O . PRO A 1 143 ? 5.601 -5.002 -14.834 1.00 96.75 143 PRO A O 1
ATOM 1098 N N . LEU A 1 144 ? 5.223 -6.625 -16.358 1.00 95.94 144 LEU A N 1
ATOM 1099 C CA . LEU A 1 144 ? 3.814 -6.818 -16.014 1.00 95.94 144 LEU A CA 1
ATOM 1100 C C . LEU A 1 144 ? 3.621 -7.091 -14.514 1.00 95.94 144 LEU A C 1
ATOM 1102 O O . LEU A 1 144 ? 2.661 -6.611 -13.920 1.00 95.94 144 LEU A O 1
ATOM 1106 N N . THR A 1 145 ? 4.571 -7.785 -13.884 1.00 97.31 145 THR A N 1
ATOM 1107 C CA . THR A 1 145 ? 4.588 -8.039 -12.438 1.00 97.31 145 THR A CA 1
ATOM 1108 C C . THR A 1 145 ? 4.545 -6.745 -11.619 1.00 97.31 145 THR A C 1
ATOM 1110 O O . THR A 1 145 ? 3.734 -6.629 -10.705 1.00 97.31 145 THR A O 1
ATOM 1113 N N . LEU A 1 146 ? 5.350 -5.731 -11.972 1.00 96.69 146 LEU A N 1
ATOM 1114 C CA . LEU A 1 146 ? 5.323 -4.438 -11.275 1.00 96.69 146 LEU A CA 1
ATOM 1115 C C . LEU A 1 146 ? 3.979 -3.727 -11.484 1.00 96.69 146 LEU A C 1
ATOM 1117 O O . LEU A 1 146 ? 3.416 -3.196 -10.530 1.00 96.69 146 LEU A O 1
ATOM 1121 N N . VAL A 1 147 ? 3.459 -3.729 -12.714 1.00 96.25 147 VAL A N 1
ATOM 1122 C CA . VAL A 1 147 ? 2.170 -3.098 -13.045 1.00 96.25 147 VAL A CA 1
ATOM 1123 C C . VAL A 1 147 ? 1.024 -3.740 -12.255 1.00 96.25 147 VAL A C 1
ATOM 1125 O O . VAL A 1 147 ? 0.167 -3.031 -11.726 1.00 96.25 147 VAL A O 1
ATOM 1128 N N . ASN A 1 148 ? 1.043 -5.065 -12.102 1.00 97.25 148 ASN A N 1
ATOM 1129 C CA . ASN A 1 148 ? 0.064 -5.792 -11.298 1.00 97.25 148 ASN A CA 1
ATOM 1130 C C . ASN A 1 148 ? 0.131 -5.385 -9.823 1.00 97.25 148 ASN A C 1
ATOM 1132 O O . ASN A 1 148 ? -0.906 -5.048 -9.254 1.00 97.25 148 ASN A O 1
ATOM 1136 N N . TYR A 1 149 ? 1.329 -5.311 -9.232 1.00 97.56 149 TYR A N 1
ATOM 1137 C CA . TYR A 1 149 ? 1.483 -4.865 -7.845 1.00 97.56 149 TYR A CA 1
ATOM 1138 C C . TYR A 1 149 ? 1.046 -3.416 -7.621 1.00 97.56 149 TYR A C 1
ATOM 1140 O O . TYR A 1 149 ? 0.460 -3.106 -6.584 1.00 97.56 149 TYR A O 1
ATOM 1148 N N . ILE A 1 150 ? 1.284 -2.522 -8.588 1.00 95.06 150 ILE A N 1
ATOM 1149 C CA . ILE A 1 150 ? 0.759 -1.150 -8.540 1.00 95.06 150 ILE A CA 1
ATOM 1150 C C . ILE A 1 150 ? -0.769 -1.188 -8.473 1.00 95.06 150 ILE A C 1
ATOM 1152 O O . ILE A 1 150 ? -1.357 -0.605 -7.562 1.00 95.06 150 ILE A O 1
ATOM 1156 N N . ALA A 1 151 ? -1.407 -1.925 -9.381 1.00 94.25 151 ALA A N 1
ATOM 1157 C CA . ALA A 1 151 ? -2.859 -2.017 -9.437 1.00 94.25 151 ALA A CA 1
ATOM 1158 C C . ALA A 1 151 ? -3.459 -2.692 -8.185 1.00 94.25 151 ALA A C 1
ATOM 1160 O O . ALA A 1 151 ? -4.524 -2.291 -7.714 1.00 94.25 151 ALA A O 1
ATOM 1161 N N . GLU A 1 152 ? -2.801 -3.714 -7.636 1.00 95.69 152 GLU A N 1
ATOM 1162 C CA . GLU A 1 152 ? -3.196 -4.375 -6.385 1.00 95.69 152 GLU A CA 1
ATOM 1163 C C . GLU A 1 152 ? -3.089 -3.437 -5.187 1.00 95.69 152 GLU A C 1
ATOM 1165 O O . GLU A 1 152 ? -4.061 -3.284 -4.441 1.00 95.69 152 GLU A O 1
ATOM 1170 N N . GLY A 1 153 ? -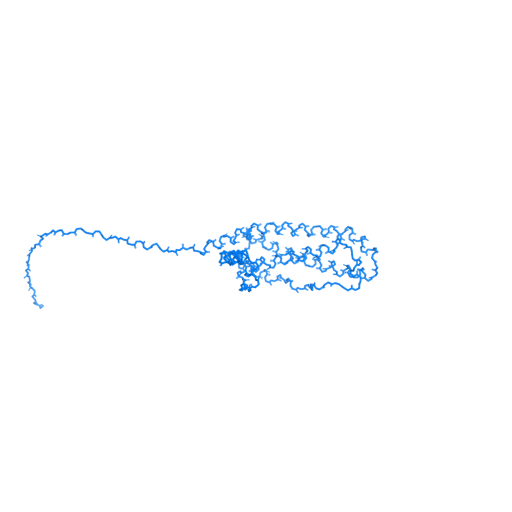1.957 -2.740 -5.052 1.00 93.62 153 GLY A N 1
ATOM 1171 C CA . GLY A 1 153 ? -1.743 -1.757 -3.994 1.00 93.62 153 GLY A CA 1
ATOM 1172 C C . GLY A 1 153 ? -2.787 -0.643 -4.023 1.00 93.62 153 GLY A C 1
ATOM 1173 O O . GLY A 1 153 ? -3.292 -0.246 -2.973 1.00 93.62 153 GLY A O 1
ATOM 1174 N N . GLU A 1 154 ? -3.176 -0.177 -5.212 1.00 91.88 154 GLU A N 1
ATOM 1175 C CA . GLU A 1 154 ? -4.235 0.823 -5.371 1.00 91.88 154 GLU A CA 1
ATOM 1176 C C . GLU A 1 154 ? -5.610 0.309 -4.957 1.00 91.88 154 GLU A C 1
ATOM 1178 O O . GLU A 1 154 ? -6.290 0.959 -4.161 1.00 91.88 154 GLU A O 1
ATOM 1183 N N . ARG A 1 155 ? -6.016 -0.874 -5.439 1.00 91.94 155 ARG A N 1
ATOM 1184 C CA . ARG A 1 155 ? -7.303 -1.477 -5.053 1.00 91.94 155 ARG A CA 1
ATOM 1185 C C . ARG A 1 155 ? -7.403 -1.660 -3.544 1.00 91.94 155 ARG A C 1
ATOM 1187 O O . ARG A 1 155 ? -8.460 -1.420 -2.957 1.00 91.94 155 ARG A O 1
ATOM 1194 N N . LEU A 1 156 ? -6.308 -2.078 -2.918 1.00 92.44 156 LEU A N 1
ATOM 1195 C CA . LEU A 1 156 ? -6.276 -2.312 -1.487 1.00 92.44 156 LEU A CA 1
ATOM 1196 C C . LEU A 1 156 ? -6.322 -1.006 -0.688 1.00 92.44 156 LEU A C 1
ATOM 1198 O O . LEU A 1 156 ? -7.072 -0.906 0.283 1.00 92.44 156 LEU A O 1
ATOM 1202 N N . LEU A 1 157 ? -5.589 0.016 -1.132 1.00 89.88 157 LEU A N 1
ATOM 1203 C CA . LEU A 1 157 ? -5.614 1.338 -0.516 1.00 89.88 157 LEU A CA 1
ATOM 1204 C C . LEU A 1 157 ? -7.006 1.979 -0.605 1.00 89.88 157 LEU A C 1
ATOM 1206 O O . LEU A 1 157 ? -7.474 2.565 0.369 1.00 89.88 157 LEU A O 1
ATOM 1210 N N . GLU A 1 158 ? -7.701 1.835 -1.734 1.00 88.88 158 GLU A N 1
ATOM 1211 C CA . GLU A 1 158 ? -9.078 2.321 -1.881 1.00 88.88 158 GLU A CA 1
ATOM 1212 C C . GLU A 1 158 ? -10.059 1.579 -0.965 1.00 88.88 158 GLU A C 1
ATOM 1214 O O . GLU A 1 158 ? -10.924 2.206 -0.346 1.00 88.88 158 GLU A O 1
ATOM 1219 N N . ARG A 1 159 ? -9.892 0.262 -0.789 1.00 90.25 159 ARG A N 1
ATOM 1220 C CA . ARG A 1 159 ? -10.670 -0.513 0.193 1.00 90.25 159 ARG A CA 1
ATOM 1221 C C . ARG A 1 159 ? -10.398 -0.062 1.625 1.00 90.25 159 ARG A C 1
ATOM 1223 O O . ARG A 1 159 ? -11.350 0.087 2.386 1.00 90.25 159 ARG A O 1
ATOM 1230 N N . VAL A 1 160 ? -9.141 0.219 1.976 1.00 89.25 160 VAL A N 1
ATOM 1231 C CA . VAL A 1 160 ? -8.772 0.799 3.279 1.00 89.25 160 VAL A CA 1
ATOM 1232 C C . VAL A 1 160 ? -9.434 2.162 3.479 1.00 89.25 160 VAL A C 1
ATOM 1234 O O . VAL A 1 160 ? -10.064 2.379 4.508 1.00 89.25 160 VAL A O 1
ATOM 1237 N N . LYS A 1 161 ? -9.378 3.064 2.492 1.00 86.62 161 LYS A N 1
ATOM 1238 C CA . LYS A 1 161 ? -10.051 4.375 2.567 1.00 86.62 161 LYS A CA 1
ATOM 1239 C C . LYS A 1 161 ? -11.565 4.242 2.715 1.00 86.62 161 LYS A C 1
ATOM 1241 O O . LYS A 1 161 ? -12.193 5.025 3.422 1.00 86.62 161 LYS A O 1
ATOM 1246 N N . HIS A 1 162 ? -12.176 3.280 2.024 1.00 84.25 162 HIS A N 1
ATOM 1247 C CA . HIS A 1 162 ? -13.600 3.001 2.170 1.00 84.25 162 HIS A CA 1
ATOM 1248 C C . HIS A 1 162 ? -13.928 2.502 3.580 1.00 84.25 162 HIS A C 1
ATOM 1250 O O . HIS A 1 162 ? -14.835 3.039 4.208 1.00 84.25 162 HIS A O 1
ATOM 1256 N N . PHE A 1 163 ? -13.143 1.559 4.102 1.00 84.56 163 PHE A N 1
ATOM 1257 C CA . PHE A 1 163 ? -13.285 1.075 5.472 1.00 84.56 163 PHE A CA 1
ATOM 1258 C C . PHE A 1 163 ? -13.123 2.205 6.494 1.00 84.56 163 PHE A C 1
ATOM 1260 O O . PHE A 1 163 ? -13.930 2.327 7.407 1.00 84.56 163 PHE A O 1
ATOM 1267 N N . ASP A 1 164 ? -12.118 3.064 6.322 1.00 83.00 164 ASP A N 1
ATOM 1268 C CA . ASP A 1 164 ? -11.861 4.192 7.219 1.00 83.00 164 ASP A CA 1
ATOM 1269 C C . ASP A 1 164 ? -13.031 5.187 7.249 1.00 83.00 164 ASP A C 1
ATOM 1271 O O . ASP A 1 164 ? -13.399 5.664 8.319 1.00 83.00 164 ASP A O 1
ATOM 1275 N N . ARG A 1 165 ? -13.674 5.452 6.103 1.00 82.12 165 ARG A N 1
ATOM 1276 C CA . ARG A 1 165 ? -14.898 6.274 6.044 1.00 82.12 165 ARG A CA 1
ATOM 1277 C C . ARG A 1 165 ? -16.075 5.623 6.769 1.00 82.12 165 ARG A C 1
ATOM 1279 O O . ARG A 1 165 ? -16.771 6.305 7.518 1.00 82.12 165 ARG A O 1
ATOM 1286 N N . LEU A 1 166 ? -16.272 4.315 6.581 1.00 79.44 166 LEU A N 1
ATOM 1287 C CA . LEU A 1 166 ? -17.325 3.563 7.271 1.00 79.44 166 LEU A CA 1
ATOM 1288 C C . LEU A 1 166 ? -17.121 3.558 8.792 1.00 79.44 166 LEU A C 1
ATOM 1290 O O . LEU A 1 166 ? -18.083 3.754 9.529 1.00 79.44 166 LEU A O 1
ATOM 1294 N N . ASP A 1 167 ? -15.881 3.391 9.258 1.00 76.19 167 ASP A N 1
ATOM 1295 C CA . ASP A 1 167 ? -15.519 3.406 10.684 1.00 76.19 167 ASP A CA 1
ATOM 1296 C C . ASP A 1 167 ? -15.713 4.792 11.330 1.00 76.19 167 ASP A C 1
ATOM 1298 O O . ASP A 1 167 ? -16.031 4.909 12.514 1.00 76.19 167 ASP A O 1
ATOM 1302 N N . ARG A 1 168 ? -15.571 5.867 10.545 1.00 75.19 168 ARG A N 1
ATOM 1303 C CA . ARG A 1 168 ? -15.841 7.244 10.994 1.00 75.19 168 ARG A CA 1
ATOM 1304 C C . ARG A 1 168 ? -17.324 7.617 10.983 1.00 75.19 168 ARG A C 1
ATOM 1306 O O . ARG A 1 168 ? -17.664 8.683 11.488 1.00 75.19 168 ARG A O 1
ATOM 1313 N N . GLY A 1 169 ? -18.196 6.781 10.416 1.00 72.56 169 GLY A N 1
ATOM 1314 C CA . GLY A 1 169 ? -19.599 7.134 10.174 1.00 72.56 169 GLY A CA 1
ATOM 1315 C C . GLY A 1 169 ? -19.774 8.221 9.104 1.00 72.56 169 GLY A C 1
ATOM 1316 O O . GLY A 1 169 ? -20.854 8.787 8.961 1.00 72.56 169 GLY A O 1
ATOM 1317 N N . GLU A 1 170 ? -18.724 8.514 8.332 1.00 67.06 170 GLU A N 1
ATOM 1318 C CA . GLU A 1 170 ? -18.737 9.481 7.234 1.00 67.06 170 GLU A CA 1
ATOM 1319 C C . GLU A 1 170 ? -19.246 8.785 5.962 1.00 67.06 170 GLU A C 1
ATOM 1321 O O . GLU A 1 170 ? -18.492 8.543 5.015 1.00 67.06 170 GLU A O 1
ATOM 1326 N N . MET A 1 171 ? -20.532 8.421 5.932 1.00 58.28 171 MET A N 1
ATOM 1327 C CA . MET A 1 171 ? -21.182 8.087 4.665 1.00 58.28 171 MET A CA 1
ATOM 1328 C C . MET A 1 171 ? -21.575 9.388 3.957 1.00 58.28 171 MET A C 1
ATOM 1330 O O . MET A 1 171 ? -22.409 10.128 4.483 1.00 58.28 171 MET A O 1
ATOM 1334 N N . PRO A 1 172 ? -21.022 9.700 2.767 1.00 57.94 172 PRO A N 1
ATOM 1335 C CA . PRO A 1 172 ? -21.693 10.655 1.900 1.00 57.94 172 PRO A CA 1
ATOM 1336 C C . PRO A 1 172 ? -23.105 10.119 1.611 1.00 57.94 172 PRO A C 1
ATOM 1338 O O . PRO A 1 172 ? -23.268 8.898 1.498 1.00 57.94 172 PRO A O 1
ATOM 1341 N N . PRO A 1 173 ? -24.126 10.990 1.521 1.00 59.16 173 PRO A N 1
ATOM 1342 C CA . PRO A 1 173 ? -25.464 10.547 1.159 1.00 59.16 173 PRO A CA 1
ATOM 1343 C C . PRO A 1 173 ? -25.378 9.735 -0.143 1.00 59.16 173 PRO A C 1
ATOM 1345 O O . PRO A 1 173 ? -24.626 10.143 -1.039 1.00 59.16 173 PRO A O 1
ATOM 1348 N N . PRO A 1 174 ? -26.079 8.588 -0.237 1.00 59.09 174 PRO A N 1
ATOM 1349 C CA . PRO A 1 174 ? -26.074 7.765 -1.436 1.00 59.09 174 PRO A CA 1
ATOM 1350 C C . PRO A 1 174 ? -26.324 8.644 -2.656 1.00 59.09 174 PRO A C 1
ATOM 1352 O O . PRO A 1 174 ? -27.281 9.418 -2.690 1.00 59.09 174 PRO A O 1
ATOM 1355 N N . THR A 1 175 ? -25.439 8.577 -3.648 1.00 65.62 175 THR A N 1
ATOM 1356 C CA . THR A 1 175 ? -25.751 9.214 -4.925 1.00 65.62 175 THR A CA 1
ATOM 1357 C C . THR A 1 175 ? -26.831 8.389 -5.619 1.00 65.62 175 THR A C 1
ATOM 1359 O O . THR A 1 175 ? -26.897 7.173 -5.431 1.00 65.62 175 THR A O 1
ATOM 1362 N N . GLU A 1 176 ? -27.646 9.000 -6.481 1.00 60.94 176 GLU A N 1
ATOM 1363 C CA . GLU A 1 176 ? -28.643 8.255 -7.271 1.00 60.94 176 GLU A CA 1
ATOM 1364 C C . GLU A 1 176 ? -28.000 7.082 -8.043 1.00 60.94 176 GLU A C 1
ATOM 1366 O O . GLU A 1 176 ? -28.608 6.028 -8.236 1.00 60.94 176 GLU A O 1
ATOM 1371 N N . ALA A 1 177 ? -26.731 7.224 -8.446 1.00 62.25 177 ALA A N 1
ATOM 1372 C CA . ALA A 1 177 ? -25.955 6.166 -9.088 1.00 62.25 177 ALA A CA 1
ATOM 1373 C C . ALA A 1 177 ? -25.601 5.005 -8.136 1.00 62.25 177 ALA A C 1
ATOM 1375 O O . ALA A 1 177 ? -25.580 3.850 -8.573 1.00 62.25 177 ALA A O 1
ATOM 1376 N N . ASP A 1 178 ? -25.344 5.286 -6.858 1.00 59.97 178 ASP A N 1
ATOM 1377 C CA . ASP A 1 178 ? -25.074 4.277 -5.828 1.00 59.97 178 ASP A CA 1
ATOM 1378 C C . ASP A 1 178 ? -26.354 3.547 -5.414 1.00 59.97 178 ASP A C 1
ATOM 1380 O O . ASP A 1 178 ? -26.346 2.320 -5.314 1.00 59.97 178 ASP A O 1
ATOM 1384 N N . GLU A 1 179 ? -27.477 4.259 -5.286 1.00 61.84 179 GLU A N 1
ATOM 1385 C CA . GLU A 1 179 ? -28.797 3.648 -5.070 1.00 61.84 179 GLU A CA 1
ATOM 1386 C C . GLU A 1 179 ? -29.153 2.712 -6.225 1.00 61.84 179 GLU A C 1
ATOM 1388 O O . GLU A 1 179 ? -29.510 1.553 -6.017 1.00 61.84 179 GLU A O 1
ATOM 1393 N N . THR A 1 180 ? -28.924 3.174 -7.454 1.00 63.53 180 THR A N 1
ATOM 1394 C CA . THR A 1 180 ? -29.108 2.401 -8.684 1.00 63.53 180 THR A CA 1
ATOM 1395 C C . THR A 1 180 ? -28.229 1.142 -8.705 1.00 63.53 180 THR A C 1
ATOM 1397 O O . THR A 1 180 ? -28.673 0.086 -9.166 1.00 63.53 180 THR A O 1
ATOM 1400 N N . ARG A 1 181 ? -26.984 1.212 -8.221 1.00 67.69 181 ARG A N 1
ATOM 1401 C CA . ARG A 1 181 ? -26.045 0.073 -8.178 1.00 67.69 181 ARG A CA 1
ATOM 1402 C C . ARG A 1 181 ? -26.252 -0.848 -6.979 1.00 67.69 181 ARG A C 1
ATOM 1404 O O . ARG A 1 181 ? -25.813 -1.995 -7.051 1.00 67.69 181 ARG A O 1
ATOM 1411 N N . SER A 1 182 ? -26.915 -0.380 -5.926 1.00 76.50 182 SER A N 1
ATOM 1412 C CA . SER A 1 182 ? -27.240 -1.185 -4.753 1.00 76.50 182 SER A CA 1
ATOM 1413 C C . SER A 1 182 ? -28.120 -2.379 -5.129 1.00 76.50 182 SER A C 1
ATOM 1415 O O . SER A 1 182 ? -28.907 -2.324 -6.076 1.00 76.50 182 SER A O 1
ATOM 1417 N N . ILE A 1 183 ? -28.021 -3.472 -4.369 1.00 77.88 183 ILE A N 1
ATOM 1418 C CA . ILE A 1 183 ? -28.884 -4.641 -4.587 1.00 77.88 183 ILE A CA 1
ATOM 1419 C C . ILE A 1 183 ? -30.363 -4.261 -4.438 1.00 77.88 183 ILE A C 1
ATOM 1421 O O . ILE A 1 183 ? -31.188 -4.743 -5.211 1.00 77.88 183 ILE A O 1
ATOM 1425 N N . ALA A 1 184 ? -30.689 -3.351 -3.516 1.00 75.69 184 ALA A N 1
ATOM 1426 C CA . ALA A 1 184 ? -32.044 -2.837 -3.348 1.00 75.69 184 ALA A CA 1
ATOM 1427 C C . ALA A 1 184 ? -32.553 -2.146 -4.627 1.00 75.69 184 ALA A C 1
ATOM 1429 O O . ALA A 1 184 ? -33.597 -2.531 -5.149 1.00 75.69 184 ALA A O 1
ATOM 1430 N N . GLY A 1 185 ? -31.776 -1.224 -5.205 1.00 76.56 185 GLY A N 1
ATOM 1431 C CA . GLY A 1 185 ? -32.145 -0.542 -6.452 1.00 76.56 185 GLY A CA 1
ATOM 1432 C C . GLY A 1 185 ? -32.117 -1.445 -7.692 1.00 76.56 185 GLY A C 1
ATOM 1433 O O . GLY A 1 185 ? -32.864 -1.227 -8.650 1.00 76.56 185 GLY A O 1
ATOM 1434 N N . GLN A 1 186 ? -31.299 -2.503 -7.697 1.00 80.38 186 GLN A N 1
ATOM 1435 C CA . GLN A 1 186 ? -31.353 -3.544 -8.730 1.00 80.38 186 GLN A CA 1
ATOM 1436 C C . GLN A 1 186 ? -32.626 -4.395 -8.607 1.00 80.38 186 GLN A C 1
ATOM 1438 O O . GLN A 1 186 ? -33.279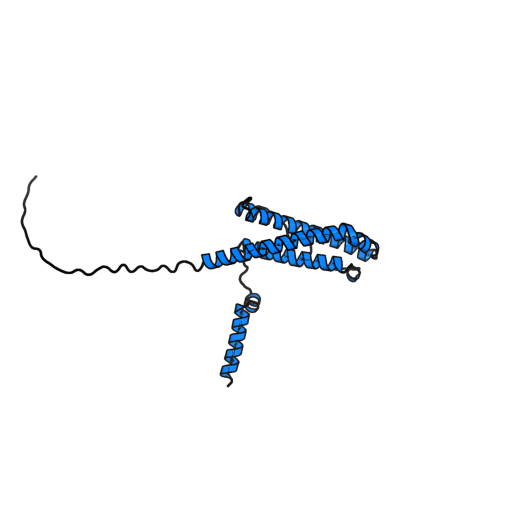 -4.649 -9.620 1.00 80.38 186 GLN A O 1
ATOM 1443 N N . MET A 1 187 ? -33.016 -4.790 -7.389 1.00 82.75 187 MET A N 1
ATOM 1444 C CA . MET A 1 187 ? -34.263 -5.521 -7.133 1.00 82.75 187 MET A CA 1
ATOM 1445 C C . MET A 1 187 ? -35.490 -4.678 -7.472 1.00 82.7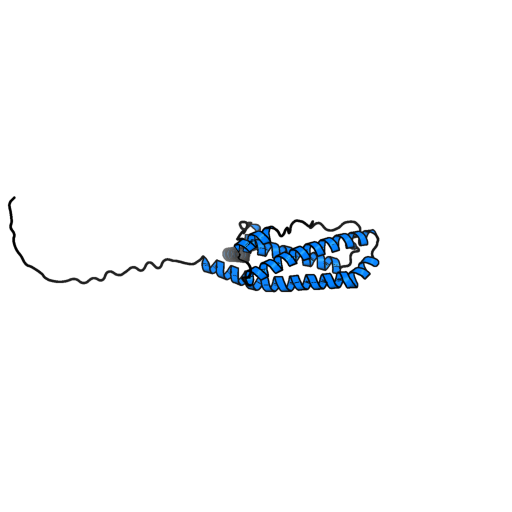5 187 MET A C 1
ATOM 1447 O O . MET A 1 187 ? -36.413 -5.191 -8.099 1.00 82.75 187 MET A O 1
ATOM 1451 N N . GLU A 1 188 ? -35.495 -3.392 -7.128 1.00 84.62 188 GLU A N 1
ATOM 1452 C CA . GLU A 1 188 ? -36.600 -2.482 -7.433 1.00 84.62 188 GLU A CA 1
ATOM 1453 C C . GLU A 1 188 ? -36.782 -2.296 -8.946 1.00 84.62 188 GLU A C 1
ATOM 1455 O O . GLU A 1 188 ? -37.899 -2.389 -9.457 1.00 84.62 188 GLU A O 1
ATOM 1460 N N . ARG A 1 189 ? -35.686 -2.154 -9.707 1.00 81.50 189 ARG A N 1
ATOM 1461 C CA . ARG A 1 189 ? -35.749 -2.115 -11.178 1.00 81.50 189 ARG A CA 1
ATOM 1462 C C . ARG A 1 189 ? -36.212 -3.429 -11.785 1.00 81.50 189 ARG A C 1
ATOM 1464 O O . ARG A 1 189 ? -36.992 -3.407 -12.738 1.00 81.50 189 ARG A O 1
ATOM 1471 N N . LEU A 1 190 ? -35.770 -4.557 -11.232 1.00 84.31 190 LEU A N 1
ATOM 1472 C CA . LEU A 1 190 ? -36.233 -5.873 -11.658 1.00 84.31 190 LEU A CA 1
ATOM 1473 C C . LEU A 1 190 ? -37.748 -5.996 -11.427 1.00 84.31 190 LEU A C 1
ATOM 1475 O O . LEU A 1 190 ? -38.488 -6.314 -12.353 1.00 84.31 190 LEU A O 1
ATOM 1479 N N . GLN A 1 191 ? -38.233 -5.638 -10.235 1.00 85.25 191 GLN A N 1
ATOM 1480 C CA . GLN A 1 191 ? -39.660 -5.635 -9.897 1.00 85.25 191 GLN A CA 1
ATOM 1481 C C . GLN A 1 191 ? -40.474 -4.681 -10.785 1.00 85.25 191 GLN A C 1
ATOM 1483 O O . GLN A 1 191 ? -41.551 -5.049 -11.254 1.00 85.25 191 GLN A O 1
ATOM 1488 N N . ALA A 1 192 ? -39.961 -3.481 -11.065 1.00 85.44 192 ALA A N 1
ATOM 1489 C CA . ALA A 1 192 ? -40.612 -2.505 -11.937 1.00 85.44 192 ALA A CA 1
ATOM 1490 C C . ALA A 1 192 ? -40.680 -2.969 -13.404 1.00 85.44 192 ALA A C 1
ATOM 1492 O O . ALA A 1 192 ? -41.657 -2.677 -14.100 1.00 85.44 192 ALA A O 1
ATOM 1493 N N . ALA A 1 193 ? -39.668 -3.698 -13.884 1.00 84.12 193 ALA A N 1
ATOM 1494 C CA . ALA A 1 193 ? -39.686 -4.324 -15.205 1.00 84.12 193 ALA A CA 1
ATOM 1495 C C . ALA A 1 193 ? -40.705 -5.476 -15.269 1.00 84.12 193 ALA A C 1
ATOM 1497 O O . ALA A 1 193 ? -41.504 -5.531 -16.204 1.00 84.12 193 ALA A O 1
ATOM 1498 N N . PHE A 1 194 ? -40.744 -6.335 -14.244 1.00 82.38 194 PHE A N 1
ATOM 1499 C CA . PHE A 1 194 ? -41.697 -7.447 -14.163 1.00 82.38 194 PHE A CA 1
ATOM 1500 C C . PHE A 1 194 ? -43.158 -6.986 -14.035 1.00 82.38 194 PHE A C 1
ATOM 1502 O O . PHE A 1 194 ? -44.029 -7.593 -14.655 1.00 82.38 194 PHE A O 1
ATOM 1509 N N . ARG A 1 195 ? -43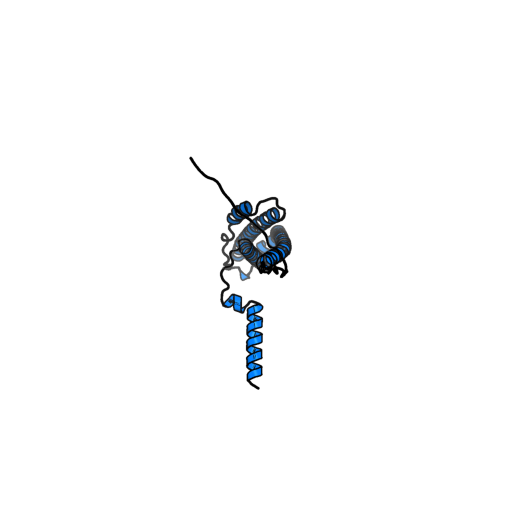.449 -5.893 -13.310 1.00 79.94 195 ARG A N 1
ATOM 1510 C CA . ARG A 1 195 ? -44.808 -5.306 -13.277 1.00 79.94 195 ARG A CA 1
ATOM 1511 C C . ARG A 1 195 ? -45.254 -4.816 -14.652 1.00 79.94 195 ARG A C 1
ATOM 1513 O O . ARG A 1 195 ? -46.318 -5.206 -15.114 1.00 79.94 195 ARG A O 1
ATOM 1520 N N . ARG A 1 196 ? -44.400 -4.055 -15.349 1.00 74.62 196 ARG A N 1
ATOM 1521 C CA . ARG A 1 196 ? -44.699 -3.559 -16.705 1.00 74.62 196 ARG A CA 1
ATOM 1522 C C . ARG A 1 196 ? -44.977 -4.677 -17.710 1.00 74.62 196 ARG A C 1
ATOM 1524 O O . ARG A 1 196 ? -45.760 -4.477 -18.629 1.00 74.62 196 ARG A O 1
ATOM 1531 N N . GLN A 1 197 ? -44.333 -5.833 -17.553 1.00 73.25 197 GLN A N 1
ATOM 1532 C CA . GLN A 1 197 ? -44.545 -6.982 -18.431 1.00 73.25 197 GLN A CA 1
ATOM 1533 C C . GLN A 1 197 ? -45.871 -7.711 -18.151 1.00 73.25 197 GLN A C 1
ATOM 1535 O O . GLN A 1 197 ? -46.444 -8.290 -19.070 1.00 73.25 197 GLN A O 1
ATOM 1540 N N . ASN A 1 198 ? -46.366 -7.664 -16.911 1.00 67.00 198 ASN A N 1
ATOM 1541 C CA . ASN A 1 198 ? -47.652 -8.252 -16.530 1.00 67.00 198 ASN A CA 1
ATOM 1542 C C . ASN A 1 198 ? -48.849 -7.375 -16.926 1.00 67.00 198 ASN A C 1
ATOM 1544 O O . ASN A 1 198 ? -49.893 -7.919 -17.262 1.00 67.00 198 ASN A O 1
ATOM 1548 N N . ASP A 1 199 ? -48.687 -6.049 -16.934 1.00 61.84 199 ASP A N 1
ATOM 1549 C CA . ASP A 1 199 ? -49.739 -5.105 -17.349 1.00 61.84 199 ASP A CA 1
ATOM 1550 C C . ASP A 1 199 ? -49.896 -5.010 -18.883 1.00 61.84 199 ASP A C 1
ATOM 1552 O O . ASP A 1 199 ? -50.862 -4.441 -19.385 1.00 61.84 199 ASP A O 1
ATOM 1556 N N . ALA A 1 200 ? -48.939 -5.553 -19.645 1.00 57.59 200 ALA A N 1
ATOM 1557 C CA . ALA A 1 200 ? -48.929 -5.555 -21.110 1.00 57.59 200 ALA A CA 1
ATOM 1558 C C . ALA A 1 200 ? -49.557 -6.820 -21.736 1.00 57.59 200 ALA A C 1
ATOM 1560 O O . ALA A 1 200 ? -49.346 -7.083 -22.924 1.00 57.59 200 ALA A O 1
ATOM 1561 N N . LYS A 1 201 ? -50.292 -7.615 -20.950 1.00 46.28 201 LYS A N 1
ATOM 1562 C CA . LYS A 1 201 ? -50.947 -8.862 -21.364 1.00 46.28 201 LYS A CA 1
ATOM 1563 C C . LYS A 1 201 ? -52.437 -8.821 -21.049 1.00 46.28 201 LYS A C 1
ATOM 1565 O O . LYS A 1 201 ? -53.202 -9.342 -21.889 1.00 46.28 201 LYS A O 1
#

Solvent-accessible surface area (backbone atoms only — not comparable to full-atom values): 12255 Å² total; per-residue (Å²): 134,92,82,88,88,90,82,90,81,90,86,85,86,86,87,80,92,76,84,84,77,81,80,75,75,77,75,91,75,68,81,58,60,66,50,54,52,49,52,49,52,54,47,54,60,51,46,58,54,52,45,53,53,50,54,48,52,50,51,54,48,51,53,35,57,75,43,62,44,52,58,56,47,71,74,43,53,77,53,21,32,52,46,51,56,53,50,53,52,51,42,52,53,52,49,50,56,48,49,54,51,49,54,52,53,47,38,39,77,73,62,79,38,55,74,70,60,45,54,59,57,54,69,68,61,70,82,77,78,64,82,84,81,81,77,64,76,35,48,90,70,49,58,64,69,58,54,50,51,47,55,50,52,49,56,50,47,52,50,49,54,51,50,54,29,60,76,69,68,58,69,74,78,79,47,75,68,50,45,51,69,31,70,67,37,45,50,52,51,51,50,55,52,54,50,57,60,61,76,74,112

Sequence (201 aa):
MRRAIGREGLSFPDRASAGELDETVVEDGDTGETVEFRQKLVSGGGFNALYREGMGLIEEVASYLDGEGRSASRALTREASFVYATESMRLTTRLMQLASWLLLQRAVNEGEITPETARTEKAKVKFSATPTTHGGPGWEELPLTLVNYIAEGERLLERVKHFDRLDRGEMPPPTEADETRSIAGQMERLQAAFRRQNDAK

Nearest PDB structures (foldseek):
  3ctw-assembly1_B  TM=9.254E-01  e=8.734E-07  Caulobacter vibrioides
  5vju-assembly1_A  TM=4.320E-01  e=6.387E-01  synthetic construct
  5m0j-assembly1_B  TM=2.378E-01  e=1.128E+00  Saccharomyces cerevisiae RM11-1a
  5m0j-assembly1_A  TM=2.345E-01  e=1.707E+00  Saccharomyces cerevisiae RM11-1a
  1yo7-assembly2_B  TM=2.402E-01  e=7.652E+00  Escherichia coli

Mean predicted aligned error: 15.31 Å

Radius of gyration: 33.07 Å; Cα contacts (8 Å, |Δi|>4): 84; chains: 1; bounding box: 91×42×94 Å